Protein AF-A0A174K3T4-F1 (afdb_monomer_lite)

pLDDT: mean 78.4, std 18.42, range [33.0, 97.69]

Foldseek 3Di:
DPPPPVPQDWDWAQALVRDIDIDGPVQAAAADPADDDDDPAQRWGWHAQPQADFWIAILFLQIAGNPPDPVPRDADQDPVRARKGKGKGWDWDFDDDPNDGPRDTDIDIDIDIGHSLLRSCRAWWDDDPQFRDKDQLVNDPNGSNSSRIDTHHPVVVVCVVVVVDHPVVVPDDIDTHHHDTPNPCPVVVVVVVLVVVVVPDPPVDDPVVSPPPDDDD

Sequence (217 aa):
MESNNTEMKMQYILDENKNLAEIPLTDMLPVEHPIKCKLISAFEVFVRVPQTENYWISNYGRGVNNHRNPNMNKFYEHKQGKCHYTIYEVWRTPEKIRGKLTGKIIVETTKRETSPEELVAKCFLKQYRGRGKVWHKNGDFDDNWYKNLIYVTGKDFINLKADKITWQELSYEQEYIEYVNNAKNQAMIAYGSISSRCKGENNSESAHKCYDDVEMC

Radius of gyration: 22.05 Å; chains: 1; bounding box: 74×48×64 Å

Secondary structure (DSSP, 8-state):
------PPPEEEEE-TTS-EEEEEGGGSB--SS------SSTT--EEEPTT-SSEEEETTS-EEE--S-TT-----B-TTS-B-EEEEEEEEEEEEETTEEEEEEEEEEEEEEE-HHHHHHHHHBPPPTT--EEEETTS-TT---GGGEEEE-HHHHHHHHTTSS-GGGG--PPPB--B-----HHHHHHHHHHHHHHTSS---S-GGGGTTT----

Organism: NCBI:txid418240

Structure (mmCIF, N/CA/C/O backbone):
data_AF-A0A174K3T4-F1
#
_entry.id   AF-A0A174K3T4-F1
#
loop_
_atom_site.group_PDB
_atom_site.id
_atom_site.type_symbol
_atom_site.label_atom_id
_atom_site.label_alt_id
_atom_site.label_comp_id
_atom_site.label_asym_id
_atom_site.label_entity_id
_atom_site.label_seq_id
_atom_site.pdbx_PDB_ins_code
_atom_site.Cartn_x
_atom_site.Cartn_y
_atom_site.Cartn_z
_atom_site.occupancy
_atom_site.B_iso_or_equiv
_atom_site.auth_seq_id
_atom_site.auth_comp_id
_atom_site.auth_asym_id
_atom_site.auth_atom_id
_atom_site.pdbx_PDB_model_num
ATOM 1 N N . MET A 1 1 ? -16.501 8.078 -43.753 1.00 34.47 1 MET A N 1
ATOM 2 C CA . MET A 1 1 ? -16.082 8.449 -42.388 1.00 34.47 1 MET A CA 1
ATOM 3 C C . MET A 1 1 ? -16.110 7.171 -41.583 1.00 34.47 1 MET A C 1
ATOM 5 O O . MET A 1 1 ? -17.189 6.708 -41.242 1.00 34.47 1 MET A O 1
ATOM 9 N N . GLU A 1 2 ? -14.955 6.533 -41.424 1.00 35.56 2 GLU A N 1
ATOM 10 C CA . GLU A 1 2 ? -14.825 5.353 -40.570 1.00 35.56 2 GLU A CA 1
ATOM 11 C C . GLU A 1 2 ? -15.010 5.810 -39.125 1.00 35.56 2 GLU A C 1
ATOM 13 O O . GLU A 1 2 ? -14.230 6.602 -38.596 1.00 35.56 2 GLU A O 1
ATOM 18 N N . SER A 1 3 ? -16.109 5.383 -38.510 1.00 37.19 3 SER A N 1
ATOM 19 C CA . SER A 1 3 ? -16.326 5.535 -37.082 1.00 37.19 3 SER A CA 1
ATOM 20 C C . SER A 1 3 ? -15.311 4.650 -36.365 1.00 37.19 3 SER A C 1
ATOM 22 O O . SER A 1 3 ? -15.542 3.454 -36.189 1.00 37.19 3 SER A O 1
ATOM 24 N N . ASN A 1 4 ? -14.180 5.230 -35.964 1.00 36.69 4 ASN A N 1
ATOM 25 C CA . ASN A 1 4 ? -13.267 4.623 -35.001 1.00 36.69 4 ASN A CA 1
ATOM 26 C C . ASN A 1 4 ? -13.965 4.564 -33.635 1.00 36.69 4 ASN A C 1
ATOM 28 O O . ASN A 1 4 ? -13.649 5.335 -32.728 1.00 36.69 4 ASN A O 1
ATOM 32 N N . ASN A 1 5 ? -14.928 3.652 -33.484 1.00 42.59 5 ASN A N 1
ATOM 33 C CA . ASN A 1 5 ? -15.370 3.186 -32.178 1.00 42.59 5 ASN A CA 1
ATOM 34 C C . ASN A 1 5 ? -14.210 2.374 -31.605 1.00 42.59 5 ASN A C 1
ATOM 36 O O . ASN A 1 5 ? -14.134 1.155 -31.727 1.00 42.59 5 ASN A O 1
ATOM 40 N N . THR A 1 6 ? -13.241 3.094 -31.050 1.00 51.38 6 THR A N 1
ATOM 41 C CA . THR A 1 6 ? -12.182 2.493 -30.256 1.00 51.38 6 THR A CA 1
ATOM 42 C C . THR A 1 6 ? -12.867 2.101 -28.957 1.00 51.38 6 THR A C 1
ATOM 44 O O . THR A 1 6 ? -12.977 2.928 -28.056 1.00 51.38 6 THR A O 1
ATOM 47 N N . GLU A 1 7 ? -13.442 0.896 -28.897 1.00 59.97 7 GLU A N 1
ATOM 48 C CA . GLU A 1 7 ? -13.973 0.352 -27.648 1.00 59.97 7 GLU A CA 1
ATOM 49 C C . GLU A 1 7 ? -12.894 0.525 -26.580 1.00 59.97 7 GLU A C 1
ATOM 51 O O . GLU A 1 7 ? -11.775 0.011 -26.710 1.00 59.97 7 GLU A O 1
ATOM 56 N N . MET A 1 8 ? -13.200 1.330 -25.561 1.00 65.38 8 MET A N 1
ATOM 57 C CA . MET A 1 8 ? -12.303 1.508 -24.432 1.00 65.38 8 MET A CA 1
ATOM 58 C C . MET A 1 8 ? -12.074 0.131 -23.826 1.00 65.38 8 MET A C 1
ATOM 60 O O . MET A 1 8 ? -13.007 -0.520 -23.361 1.00 65.38 8 MET A O 1
ATOM 64 N N . LYS A 1 9 ? -10.824 -0.334 -23.859 1.00 75.38 9 LYS A N 1
ATOM 65 C CA . LYS A 1 9 ? -10.472 -1.590 -23.208 1.00 75.38 9 LYS A CA 1
ATOM 66 C C . LYS A 1 9 ? -10.676 -1.395 -21.708 1.00 75.38 9 LYS A C 1
ATOM 68 O O . LYS A 1 9 ? -10.059 -0.514 -21.110 1.00 75.38 9 LYS A O 1
ATOM 73 N N . MET A 1 10 ? -11.540 -2.218 -21.128 1.00 79.94 10 MET A N 1
ATOM 74 C CA . MET A 1 10 ? -11.829 -2.244 -19.697 1.00 79.94 10 MET A CA 1
ATOM 75 C C . MET A 1 10 ? -11.081 -3.406 -19.046 1.00 79.94 10 MET A C 1
ATOM 77 O O . MET A 1 10 ? -10.859 -4.444 -19.673 1.00 79.94 10 MET A O 1
ATOM 81 N N . GLN A 1 11 ? -10.715 -3.248 -17.780 1.00 79.00 11 GLN A N 1
ATOM 82 C CA . GLN A 1 11 ? -10.293 -4.348 -16.921 1.00 79.00 11 GLN A CA 1
ATOM 83 C C . GLN A 1 11 ? -11.109 -4.299 -15.632 1.00 79.00 11 GLN A C 1
ATOM 85 O O . GLN A 1 11 ? -11.675 -3.277 -15.252 1.00 79.00 11 GLN A O 1
ATOM 90 N N . TYR A 1 12 ? -11.188 -5.444 -14.972 1.00 81.12 12 TYR A N 1
ATOM 91 C CA . TYR A 1 12 ? -11.936 -5.596 -13.743 1.00 81.12 12 TYR A CA 1
ATOM 92 C C . TYR A 1 12 ? -11.012 -5.576 -12.524 1.00 81.12 12 TYR A C 1
ATOM 94 O O . TYR A 1 12 ? -9.910 -6.140 -12.535 1.00 81.12 12 TYR A O 1
ATOM 102 N N . ILE A 1 13 ? -11.506 -4.973 -11.452 1.00 84.25 13 ILE A N 1
ATOM 103 C CA . ILE A 1 13 ? -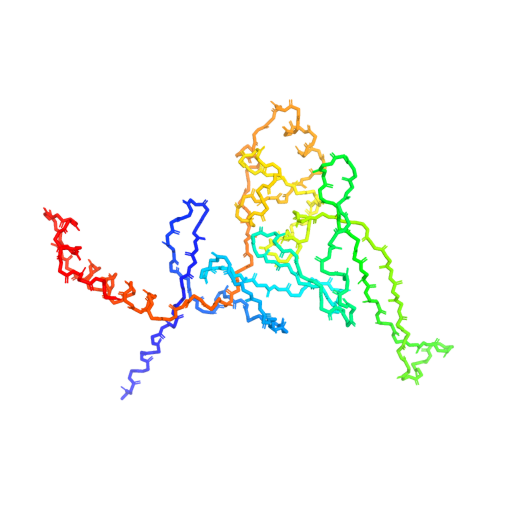10.879 -4.924 -10.132 1.00 84.25 13 ILE A CA 1
ATOM 104 C C . ILE A 1 13 ? -11.916 -5.272 -9.060 1.00 84.25 13 ILE A C 1
ATOM 106 O O . ILE A 1 13 ? -13.108 -5.368 -9.346 1.00 84.25 13 ILE A O 1
ATOM 110 N N . LEU A 1 14 ? -11.462 -5.452 -7.822 1.00 85.38 14 LEU A N 1
ATOM 111 C CA . LEU A 1 14 ? -12.352 -5.508 -6.664 1.00 85.38 14 LEU A CA 1
ATOM 112 C C . LEU A 1 14 ? -12.474 -4.108 -6.064 1.00 85.38 14 LEU A C 1
ATOM 114 O O . LEU A 1 14 ? -11.447 -3.472 -5.840 1.00 85.38 14 LEU A O 1
ATOM 118 N N . ASP A 1 15 ? -13.687 -3.617 -5.819 1.00 84.69 15 ASP A N 1
ATOM 119 C CA . ASP A 1 15 ? -13.943 -2.391 -5.049 1.00 84.69 15 ASP A CA 1
ATOM 120 C C . ASP A 1 15 ? -13.674 -2.604 -3.547 1.00 84.69 15 ASP A C 1
ATOM 122 O O . ASP A 1 15 ? -13.284 -3.697 -3.148 1.00 84.69 15 ASP A O 1
ATOM 126 N N . GLU A 1 16 ? -13.850 -1.582 -2.701 1.00 84.44 16 GLU A N 1
ATOM 127 C CA . GLU A 1 16 ? -13.597 -1.693 -1.249 1.00 84.44 16 GLU A CA 1
ATOM 128 C C . GLU A 1 16 ? -14.487 -2.731 -0.539 1.00 84.44 16 GLU A C 1
ATOM 130 O O . GLU A 1 16 ? -14.100 -3.286 0.487 1.00 84.44 16 GLU A O 1
ATOM 135 N N . ASN A 1 17 ? -15.651 -3.043 -1.109 1.00 85.12 17 ASN A N 1
ATOM 136 C CA . ASN A 1 17 ? -16.596 -4.030 -0.591 1.00 85.12 17 ASN A CA 1
ATOM 137 C C . ASN A 1 17 ? -16.330 -5.439 -1.145 1.00 85.12 17 ASN A C 1
ATOM 139 O O . ASN A 1 17 ? -17.110 -6.356 -0.893 1.00 85.12 17 ASN A O 1
ATOM 143 N N . LYS A 1 18 ? -15.231 -5.621 -1.893 1.00 82.25 18 LYS A N 1
ATOM 144 C CA . LYS A 1 18 ? -14.881 -6.854 -2.615 1.00 82.25 18 LYS A CA 1
ATOM 145 C C . LYS A 1 18 ? -15.897 -7.229 -3.700 1.00 82.25 18 LYS A C 1
ATOM 147 O O . LYS A 1 18 ? -15.925 -8.381 -4.134 1.00 82.25 18 LYS A O 1
ATOM 152 N N . ASN A 1 19 ? -16.685 -6.267 -4.172 1.00 82.25 19 ASN A N 1
ATOM 153 C CA . ASN A 1 19 ? -17.514 -6.438 -5.355 1.00 82.25 19 ASN A CA 1
ATOM 154 C C . ASN A 1 19 ? -16.686 -6.180 -6.608 1.00 82.25 19 ASN A C 1
ATOM 156 O O . ASN A 1 19 ? -15.677 -5.473 -6.588 1.00 82.25 19 ASN A O 1
ATOM 160 N N . LEU A 1 20 ? -17.125 -6.752 -7.721 1.00 79.06 20 LEU A N 1
ATOM 161 C CA . LEU A 1 20 ? -16.463 -6.535 -8.992 1.00 79.06 20 LEU A CA 1
ATOM 162 C C . LEU A 1 20 ? -16.773 -5.135 -9.535 1.00 79.06 20 LEU A C 1
ATOM 164 O O . LEU A 1 20 ? -17.935 -4.743 -9.617 1.00 79.06 20 LEU A O 1
ATOM 168 N N . ALA A 1 21 ? -15.737 -4.423 -9.968 1.00 80.81 21 ALA A N 1
ATOM 169 C CA . ALA A 1 21 ? -15.845 -3.124 -10.617 1.00 80.81 21 ALA A CA 1
ATOM 170 C C . ALA A 1 21 ? -15.100 -3.115 -11.959 1.00 80.81 21 ALA A C 1
ATOM 172 O O . ALA A 1 21 ? -14.036 -3.720 -12.097 1.00 80.81 21 ALA A O 1
ATOM 173 N N . GLU A 1 22 ? -15.669 -2.419 -12.942 1.00 82.06 22 GLU A N 1
ATOM 174 C CA . GLU A 1 22 ? -15.067 -2.160 -14.254 1.00 82.06 22 GLU A CA 1
ATOM 175 C C . GLU A 1 22 ? -14.293 -0.839 -14.201 1.00 82.06 22 GLU A C 1
ATOM 177 O O . GLU A 1 22 ? -14.830 0.176 -13.762 1.00 82.06 22 GLU A O 1
ATOM 182 N N . ILE A 1 23 ? -13.046 -0.838 -14.666 1.00 82.25 23 ILE A N 1
ATOM 183 C CA . ILE A 1 23 ? -12.200 0.355 -14.746 1.00 82.25 23 ILE A CA 1
ATOM 184 C C . ILE A 1 23 ? -11.503 0.415 -16.121 1.00 82.25 23 ILE A C 1
ATOM 186 O O . ILE A 1 23 ? -11.034 -0.615 -16.625 1.00 82.25 23 ILE A O 1
ATOM 190 N N . PRO A 1 24 ? -11.444 1.589 -16.773 1.00 84.94 24 PRO A N 1
ATOM 191 C CA . PRO A 1 24 ? -10.716 1.753 -18.026 1.00 84.94 24 PRO A CA 1
ATOM 192 C C . PRO A 1 24 ? -9.229 1.424 -17.893 1.00 84.94 24 PRO A C 1
ATOM 194 O O . PRO A 1 24 ? -8.580 1.827 -16.930 1.00 84.94 24 PRO A O 1
ATOM 197 N N . LEU A 1 25 ? -8.642 0.774 -18.905 1.00 82.75 25 LEU A N 1
ATOM 198 C CA . LEU A 1 25 ? -7.190 0.534 -18.938 1.00 82.75 25 LEU A CA 1
ATOM 199 C C . LEU A 1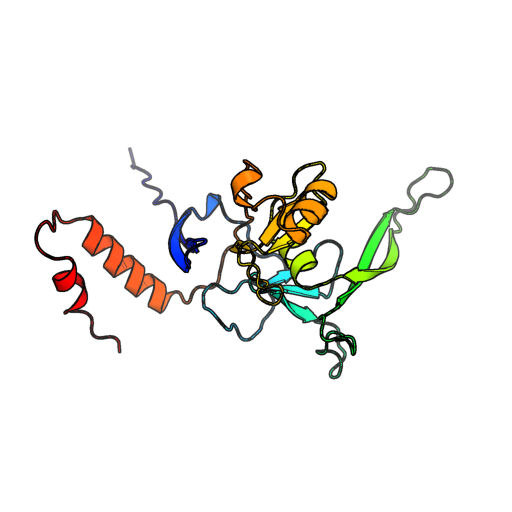 25 ? -6.365 1.830 -18.883 1.00 82.75 25 LEU A C 1
ATOM 201 O O . LEU A 1 25 ? -5.217 1.790 -18.453 1.00 82.75 25 LEU A O 1
ATOM 205 N N . THR A 1 26 ? -6.928 2.962 -19.310 1.00 86.44 26 THR A N 1
ATOM 206 C CA . THR A 1 26 ? -6.276 4.281 -19.256 1.00 86.44 26 THR A CA 1
ATOM 207 C C . THR A 1 26 ? -6.048 4.788 -17.837 1.00 86.44 26 THR A C 1
ATOM 209 O O . THR A 1 26 ? -5.150 5.599 -17.629 1.00 86.44 26 THR A O 1
ATOM 212 N N . ASP A 1 27 ? -6.828 4.295 -16.874 1.00 86.88 27 ASP A N 1
ATOM 213 C CA . ASP A 1 27 ? -6.790 4.742 -15.480 1.00 86.88 27 ASP A CA 1
ATOM 214 C C . ASP A 1 27 ? -5.877 3.851 -14.620 1.00 86.88 27 ASP A C 1
ATOM 216 O O . ASP A 1 27 ? -5.777 4.029 -13.406 1.00 86.88 27 ASP A O 1
ATOM 220 N N . MET A 1 28 ? -5.193 2.888 -15.249 1.00 87.75 28 MET A N 1
ATOM 221 C CA . MET A 1 28 ? -4.317 1.920 -14.597 1.00 87.75 28 MET A CA 1
ATOM 222 C C . MET A 1 28 ? -2.864 2.079 -15.025 1.00 87.75 28 MET A C 1
ATOM 224 O O . MET A 1 28 ? -2.548 2.374 -16.178 1.00 87.75 28 MET A O 1
ATOM 228 N N . LEU A 1 29 ? -1.955 1.815 -14.087 1.00 92.25 29 LEU A N 1
ATOM 229 C CA . LEU A 1 29 ? -0.527 1.789 -14.368 1.00 92.25 29 LEU A CA 1
ATOM 230 C C . LEU A 1 29 ? -0.085 0.401 -14.859 1.00 92.25 29 LEU A C 1
ATOM 232 O O . LEU A 1 29 ? -0.511 -0.624 -14.315 1.00 92.25 29 LEU A O 1
ATOM 236 N N . PRO A 1 30 ? 0.807 0.323 -15.860 1.00 90.44 30 PRO A N 1
ATOM 237 C CA . PRO A 1 30 ? 1.451 -0.936 -16.197 1.00 90.44 30 PRO A CA 1
ATOM 238 C C . PRO A 1 30 ? 2.353 -1.392 -15.042 1.00 90.44 30 PRO A C 1
ATOM 240 O O . PRO A 1 30 ? 2.980 -0.586 -14.357 1.00 90.44 30 PRO A O 1
ATOM 243 N N . VAL A 1 31 ? 2.452 -2.705 -14.839 1.00 88.94 31 VAL A N 1
ATOM 244 C CA . VAL A 1 31 ? 3.357 -3.269 -13.830 1.00 88.94 31 VAL A CA 1
ATOM 245 C C . VAL A 1 31 ? 4.787 -3.257 -14.359 1.00 88.94 31 VAL A C 1
ATOM 247 O O . VAL A 1 31 ? 5.147 -4.028 -15.252 1.00 88.94 31 VAL A O 1
ATOM 250 N N . GLU A 1 32 ? 5.627 -2.408 -13.776 1.00 85.81 32 GLU A N 1
ATOM 251 C CA . GLU A 1 32 ? 7.059 -2.392 -14.060 1.00 85.81 32 GLU A CA 1
ATOM 252 C C . GLU A 1 32 ? 7.767 -3.561 -13.358 1.00 85.81 32 GLU A C 1
ATOM 254 O O . GLU A 1 32 ? 7.579 -3.806 -12.166 1.00 85.81 32 GLU A O 1
ATOM 259 N N . HIS A 1 33 ? 8.630 -4.271 -14.093 1.00 85.38 33 HIS A N 1
ATOM 260 C CA . HIS A 1 33 ? 9.393 -5.424 -13.594 1.00 85.38 33 HIS A CA 1
ATOM 261 C C . HIS A 1 33 ? 8.510 -6.552 -13.017 1.00 85.38 33 HIS A C 1
ATOM 263 O O . HIS A 1 33 ? 8.626 -6.876 -11.832 1.00 85.38 33 HIS A O 1
ATOM 269 N N . PRO A 1 34 ? 7.642 -7.182 -13.830 1.00 84.50 34 PRO A N 1
ATOM 270 C CA . PRO A 1 34 ? 6.762 -8.242 -13.354 1.00 84.50 34 PRO A CA 1
ATOM 271 C C . PRO A 1 34 ? 7.559 -9.438 -12.819 1.00 84.50 34 PRO A C 1
ATOM 273 O O . PRO A 1 34 ? 8.552 -9.868 -13.412 1.00 84.50 34 PRO A O 1
ATOM 276 N N . ILE A 1 35 ? 7.088 -10.007 -11.710 1.00 80.56 35 ILE A N 1
ATOM 277 C CA . ILE A 1 35 ? 7.680 -11.187 -11.076 1.00 80.56 35 ILE A CA 1
ATOM 278 C C . ILE A 1 35 ? 6.797 -12.418 -11.289 1.00 80.56 35 ILE A C 1
ATOM 280 O O . ILE A 1 35 ? 5.570 -12.352 -11.220 1.00 80.56 35 ILE A O 1
ATOM 284 N N . LYS A 1 36 ? 7.422 -13.573 -11.535 1.00 80.94 36 LYS A N 1
ATOM 285 C CA . LYS A 1 36 ? 6.715 -14.855 -11.621 1.00 80.94 36 LYS A CA 1
ATOM 286 C C . LYS A 1 36 ? 6.539 -15.424 -10.217 1.00 80.94 36 LYS A C 1
ATOM 288 O O . LYS A 1 36 ? 7.485 -15.945 -9.636 1.00 80.94 36 LYS A O 1
ATOM 293 N N . CYS A 1 37 ? 5.327 -15.339 -9.685 1.00 76.75 37 CYS A N 1
ATOM 294 C CA . CYS A 1 37 ? 4.965 -15.914 -8.395 1.00 76.75 37 CYS A CA 1
ATOM 295 C C . CYS A 1 37 ? 3.573 -16.553 -8.463 1.00 76.75 37 CYS A C 1
ATOM 297 O O . CYS A 1 37 ? 2.762 -16.225 -9.331 1.00 76.75 37 CYS A O 1
ATOM 299 N N . LYS A 1 38 ? 3.298 -17.499 -7.557 1.00 82.38 38 LYS A N 1
ATOM 300 C CA . LYS A 1 38 ? 1.958 -18.074 -7.429 1.00 82.38 38 LYS A CA 1
ATOM 301 C C . LYS A 1 38 ? 1.036 -17.041 -6.781 1.00 82.38 38 LYS A C 1
ATOM 303 O O . LYS A 1 38 ? 1.248 -16.662 -5.622 1.00 82.38 38 LYS A O 1
ATOM 308 N N . LEU A 1 39 ? 0.022 -16.635 -7.538 1.00 84.44 39 LEU A N 1
ATOM 309 C CA . LEU A 1 39 ? -1.010 -15.728 -7.063 1.00 84.44 39 LEU A CA 1
ATOM 310 C C . LEU A 1 39 ? -2.017 -16.472 -6.173 1.00 84.44 39 LEU A C 1
ATOM 312 O O . LEU A 1 39 ? -2.363 -17.622 -6.459 1.00 84.44 39 LEU A O 1
ATOM 316 N N . ILE A 1 40 ? -2.478 -15.824 -5.105 1.00 84.00 40 ILE A N 1
ATOM 317 C CA . ILE A 1 40 ? -3.594 -16.285 -4.261 1.00 84.00 40 ILE A CA 1
ATOM 318 C C . ILE A 1 40 ? -4.950 -15.863 -4.831 1.00 84.00 40 ILE A C 1
ATOM 320 O O . ILE A 1 40 ? -5.964 -16.476 -4.516 1.00 84.00 40 ILE A O 1
ATOM 324 N N . SER A 1 41 ? -4.967 -14.839 -5.685 1.00 84.25 41 SER A N 1
ATOM 325 C CA . SER A 1 41 ? -6.167 -14.281 -6.304 1.00 84.25 41 SER A CA 1
ATOM 326 C C . SER A 1 41 ? -5.864 -13.835 -7.732 1.00 84.25 41 SER A C 1
ATOM 328 O O . SER A 1 41 ? -4.747 -13.424 -8.036 1.00 84.25 41 SER A O 1
ATOM 330 N N . ALA A 1 42 ? -6.866 -13.876 -8.612 1.00 82.50 42 ALA A N 1
ATOM 331 C CA . ALA A 1 42 ? -6.760 -13.335 -9.969 1.00 82.50 42 ALA A CA 1
ATOM 332 C C . ALA A 1 42 ? -6.500 -11.813 -9.976 1.00 82.50 42 ALA A C 1
ATOM 334 O O . ALA A 1 42 ? -5.905 -11.294 -10.914 1.00 82.50 42 ALA A O 1
ATOM 335 N N . PHE A 1 43 ? -6.904 -11.121 -8.908 1.00 86.62 43 PHE A N 1
ATOM 336 C CA . PHE A 1 43 ? -6.729 -9.678 -8.718 1.00 86.62 43 PHE A CA 1
ATOM 337 C C . PHE A 1 43 ? -5.440 -9.318 -7.972 1.00 86.62 43 PHE A C 1
ATOM 339 O O . PHE A 1 43 ? -5.209 -8.148 -7.666 1.00 86.62 43 PHE A O 1
ATOM 346 N N . GLU A 1 44 ? -4.622 -10.311 -7.612 1.00 89.25 44 GLU A N 1
ATOM 347 C CA . GLU A 1 44 ? -3.355 -10.050 -6.943 1.00 89.25 44 GLU A CA 1
ATOM 348 C C . GLU A 1 44 ? -2.330 -9.523 -7.946 1.00 89.25 44 GLU A C 1
ATOM 350 O O . GLU A 1 44 ? -2.052 -10.148 -8.973 1.00 89.25 44 GLU A O 1
ATOM 355 N N . VAL A 1 45 ? -1.742 -8.377 -7.619 1.00 91.44 45 VAL A N 1
ATOM 356 C CA . VAL A 1 45 ? -0.713 -7.730 -8.431 1.00 91.44 45 VAL A CA 1
ATOM 357 C C . VAL A 1 45 ? 0.488 -7.437 -7.562 1.00 91.44 45 VAL A C 1
ATOM 359 O O . VAL A 1 45 ? 0.343 -6.830 -6.507 1.00 91.44 45 VAL A O 1
ATOM 362 N N . PHE A 1 46 ? 1.670 -7.843 -8.025 1.00 92.06 46 PHE A N 1
ATOM 363 C CA . PHE A 1 46 ? 2.946 -7.534 -7.389 1.00 92.06 46 PHE A CA 1
ATOM 364 C C . PHE A 1 46 ? 3.615 -6.360 -8.086 1.00 92.06 46 PHE A C 1
ATOM 366 O O . PHE A 1 46 ? 3.845 -6.405 -9.293 1.00 92.06 46 PHE A O 1
ATOM 373 N N . VAL A 1 47 ? 3.995 -5.354 -7.305 1.00 93.62 47 VAL A N 1
ATOM 374 C CA . VAL A 1 47 ? 4.705 -4.165 -7.782 1.00 93.62 47 VAL A CA 1
ATOM 375 C C . VAL A 1 47 ? 6.042 -4.067 -7.063 1.00 93.62 47 VAL A C 1
ATOM 377 O O . VAL A 1 47 ? 6.151 -4.423 -5.885 1.00 93.62 47 VAL A O 1
ATOM 380 N N . ARG A 1 48 ? 7.083 -3.623 -7.776 1.00 92.44 48 ARG A N 1
ATOM 381 C CA . ARG A 1 48 ? 8.398 -3.403 -7.168 1.00 92.44 48 ARG A CA 1
ATOM 382 C C . ARG A 1 48 ? 8.309 -2.247 -6.176 1.00 92.44 48 ARG A C 1
ATOM 384 O O . ARG A 1 48 ? 7.837 -1.168 -6.520 1.00 92.44 48 ARG A O 1
ATOM 391 N N . VAL A 1 49 ? 8.810 -2.453 -4.962 1.00 91.75 49 VAL A N 1
ATOM 392 C CA . VAL A 1 49 ? 8.816 -1.418 -3.925 1.00 91.75 49 VAL A CA 1
ATOM 393 C C . VAL A 1 49 ? 9.672 -0.235 -4.404 1.00 91.75 49 VAL A C 1
ATOM 395 O O . VAL A 1 49 ? 10.835 -0.447 -4.785 1.00 91.75 49 VAL A O 1
ATOM 398 N N . PRO A 1 50 ? 9.146 1.007 -4.384 1.00 90.81 50 PRO A N 1
ATOM 399 C CA . PRO A 1 50 ? 9.877 2.190 -4.819 1.00 90.81 50 PRO A CA 1
ATOM 400 C C . PRO A 1 50 ? 11.224 2.330 -4.115 1.00 90.81 50 PRO A C 1
ATOM 402 O O . PRO A 1 50 ? 11.333 2.059 -2.921 1.00 90.81 50 PRO A O 1
ATOM 405 N N . GLN A 1 51 ? 12.234 2.797 -4.855 1.00 88.81 51 GLN A N 1
ATOM 406 C CA . GLN A 1 51 ? 13.612 2.972 -4.368 1.00 88.81 51 GLN A CA 1
ATOM 407 C C . GLN A 1 51 ? 14.300 1.667 -3.936 1.00 88.81 51 GLN A C 1
ATOM 409 O O . GLN A 1 51 ? 15.338 1.712 -3.290 1.00 88.81 51 GLN A O 1
ATOM 414 N N . THR A 1 52 ? 13.775 0.505 -4.324 1.00 87.56 52 THR A N 1
ATOM 415 C CA . THR A 1 52 ? 14.440 -0.789 -4.128 1.00 87.56 52 THR A CA 1
ATOM 416 C C . THR A 1 52 ? 14.637 -1.503 -5.462 1.00 87.56 52 THR A C 1
ATOM 418 O O . THR A 1 52 ? 13.975 -1.178 -6.451 1.00 87.56 52 THR A O 1
ATOM 421 N N . GLU A 1 53 ? 15.540 -2.484 -5.500 1.00 84.62 53 GLU A N 1
ATOM 422 C CA . GLU A 1 53 ? 15.809 -3.276 -6.711 1.00 84.62 53 GLU A CA 1
ATOM 423 C C . GLU A 1 53 ? 15.267 -4.707 -6.635 1.00 84.62 53 GLU A C 1
ATOM 425 O O . GLU A 1 53 ? 14.914 -5.282 -7.662 1.00 84.62 53 GLU A O 1
ATOM 430 N N . ASN A 1 54 ? 15.178 -5.275 -5.429 1.00 83.25 54 ASN A N 1
ATOM 431 C CA . ASN A 1 54 ? 14.935 -6.707 -5.232 1.00 83.25 54 ASN A CA 1
ATOM 432 C C . ASN A 1 54 ? 13.651 -7.025 -4.454 1.00 83.25 54 ASN A C 1
ATOM 434 O O . ASN A 1 54 ? 13.424 -8.192 -4.140 1.00 83.25 54 ASN A O 1
ATOM 438 N N . TYR A 1 55 ? 12.820 -6.030 -4.142 1.00 87.12 55 TYR A N 1
ATOM 439 C CA . TYR A 1 55 ? 11.631 -6.216 -3.315 1.00 87.12 55 TYR A CA 1
ATOM 440 C C . TYR A 1 55 ? 10.361 -5.926 -4.102 1.00 87.12 55 TYR A C 1
ATOM 442 O O . TYR A 1 55 ? 10.237 -4.881 -4.737 1.00 87.12 55 TYR A O 1
ATOM 450 N N . TRP A 1 56 ? 9.405 -6.843 -4.014 1.00 91.25 56 TRP A N 1
ATOM 451 C CA . TRP A 1 56 ? 8.053 -6.700 -4.536 1.00 91.25 56 TRP A CA 1
ATOM 452 C C . TRP A 1 56 ? 7.056 -6.848 -3.396 1.00 91.25 56 TRP A C 1
ATOM 454 O O . TRP A 1 56 ? 7.282 -7.622 -2.466 1.00 91.25 56 TRP A O 1
ATOM 464 N N . ILE A 1 57 ? 5.947 -6.127 -3.484 1.00 92.88 57 ILE A N 1
ATOM 465 C CA . ILE A 1 57 ? 4.825 -6.221 -2.554 1.00 92.88 57 ILE A CA 1
ATOM 466 C C . ILE A 1 57 ? 3.544 -6.359 -3.371 1.00 92.88 57 ILE A C 1
ATOM 468 O O . ILE A 1 57 ? 3.381 -5.696 -4.399 1.00 92.88 57 ILE A O 1
ATOM 472 N N . SER A 1 58 ? 2.664 -7.266 -2.960 1.00 93.50 58 SER A N 1
ATOM 473 C CA . SER A 1 58 ? 1.338 -7.373 -3.563 1.00 93.50 58 SER A CA 1
ATOM 474 C C . SER A 1 58 ? 0.361 -6.366 -2.971 1.00 93.50 58 SER A C 1
ATOM 476 O O . SER A 1 58 ? 0.528 -5.923 -1.836 1.00 93.50 58 SER A O 1
ATOM 478 N N . ASN A 1 59 ? -0.720 -6.080 -3.691 1.00 94.31 59 ASN A N 1
ATOM 479 C CA . ASN A 1 59 ? -1.867 -5.323 -3.180 1.00 94.31 59 ASN A CA 1
ATOM 480 C C . ASN A 1 59 ? -2.577 -5.983 -1.975 1.00 94.31 59 ASN A C 1
ATOM 482 O O . ASN A 1 59 ? -3.433 -5.349 -1.363 1.00 94.31 59 ASN A O 1
ATOM 486 N N . TYR A 1 60 ? -2.224 -7.225 -1.624 1.00 92.38 60 TYR A N 1
ATOM 487 C CA . TYR A 1 60 ? -2.672 -7.943 -0.423 1.00 92.38 60 TYR A CA 1
ATOM 488 C C . TYR A 1 60 ? -1.611 -7.986 0.697 1.00 92.38 60 TYR A C 1
ATOM 490 O O . TYR A 1 60 ? -1.785 -8.694 1.684 1.00 92.38 60 TYR A O 1
ATOM 498 N N . GLY A 1 61 ? -0.476 -7.297 0.543 1.00 90.56 61 GLY A N 1
ATOM 499 C CA . GLY A 1 61 ? 0.576 -7.243 1.565 1.00 90.56 61 GLY A CA 1
ATOM 500 C C . GLY A 1 61 ? 1.539 -8.429 1.593 1.00 90.56 61 GLY A C 1
ATOM 501 O O . GLY A 1 61 ? 2.424 -8.479 2.443 1.00 90.56 61 GLY A O 1
ATOM 502 N N . ARG A 1 62 ? 1.451 -9.367 0.643 1.00 88.00 62 ARG A N 1
ATOM 503 C CA . ARG A 1 62 ? 2.476 -10.412 0.481 1.00 88.00 62 ARG A CA 1
ATOM 504 C C . ARG A 1 62 ? 3.731 -9.822 -0.144 1.00 88.00 62 ARG A C 1
ATOM 506 O O . ARG A 1 62 ? 3.685 -9.379 -1.292 1.00 88.00 62 ARG A O 1
ATOM 513 N N . GLY A 1 63 ? 4.839 -9.832 0.587 1.00 86.56 63 GLY A N 1
ATOM 514 C CA . GLY A 1 63 ? 6.146 -9.463 0.054 1.00 86.56 63 GLY A CA 1
ATOM 515 C C . GLY A 1 63 ? 6.817 -10.618 -0.697 1.00 86.56 63 GLY A C 1
ATOM 516 O O . GLY A 1 63 ? 6.610 -11.789 -0.379 1.00 86.56 63 GLY A O 1
ATOM 517 N N . VAL A 1 64 ? 7.668 -10.297 -1.672 1.00 81.75 64 VAL A N 1
ATOM 518 C CA . VAL A 1 64 ? 8.627 -11.227 -2.292 1.00 81.75 64 VAL A CA 1
ATOM 519 C C . VAL A 1 64 ? 9.978 -10.530 -2.432 1.00 81.75 64 VAL A C 1
ATOM 521 O O . VAL A 1 64 ? 10.048 -9.368 -2.829 1.00 81.75 64 VAL A O 1
ATOM 524 N N . ASN A 1 65 ? 11.060 -11.244 -2.125 1.00 76.25 65 ASN A N 1
ATOM 525 C CA . ASN A 1 65 ? 12.426 -10.786 -2.355 1.00 76.25 65 ASN A CA 1
ATOM 526 C C . ASN A 1 65 ? 13.083 -11.666 -3.432 1.00 76.25 65 ASN A C 1
ATOM 528 O O . ASN A 1 65 ? 13.147 -12.879 -3.267 1.00 76.25 65 ASN A O 1
ATOM 532 N N . ASN A 1 66 ? 13.569 -11.068 -4.523 1.00 65.62 66 ASN A N 1
ATOM 533 C CA . ASN A 1 66 ? 14.219 -11.785 -5.634 1.00 65.62 66 ASN A CA 1
ATOM 534 C C . ASN A 1 66 ? 15.757 -11.792 -5.533 1.00 65.62 66 ASN A C 1
ATOM 536 O O . ASN A 1 66 ? 16.466 -11.919 -6.534 1.00 65.62 66 ASN A O 1
ATOM 540 N N . HIS A 1 67 ? 16.314 -11.609 -4.335 1.00 62.53 67 HIS A N 1
ATOM 541 C CA . HIS A 1 67 ? 17.752 -11.751 -4.142 1.00 62.53 67 HIS A CA 1
ATOM 542 C C . HIS A 1 67 ? 18.176 -13.217 -4.362 1.00 62.53 67 HIS A C 1
ATOM 544 O O . HIS A 1 67 ? 17.490 -14.133 -3.917 1.00 62.53 67 HIS A O 1
ATOM 550 N N . ARG A 1 68 ? 19.319 -13.448 -5.032 1.00 50.78 68 ARG A N 1
ATOM 551 C CA . ARG A 1 68 ? 19.884 -14.765 -5.432 1.00 50.78 68 ARG A CA 1
ATOM 552 C C . ARG A 1 68 ? 20.267 -15.705 -4.263 1.00 50.78 68 ARG A C 1
ATOM 554 O O . ARG A 1 68 ? 21.184 -16.510 -4.399 1.00 50.78 68 ARG A O 1
ATOM 561 N N . ASN A 1 69 ? 19.621 -15.614 -3.105 1.00 45.88 69 ASN A N 1
ATOM 562 C CA . ASN A 1 69 ? 19.926 -16.431 -1.939 1.00 45.88 69 ASN A CA 1
ATOM 563 C C . ASN A 1 69 ? 18.764 -17.404 -1.643 1.00 45.88 69 ASN A C 1
ATOM 565 O O . ASN A 1 69 ? 17.690 -16.952 -1.244 1.00 45.88 69 ASN A O 1
ATOM 569 N N . PRO A 1 70 ? 18.954 -18.730 -1.797 1.00 45.59 70 PRO A N 1
ATOM 570 C CA . PRO A 1 70 ? 17.886 -19.729 -1.663 1.00 45.59 70 PRO A CA 1
ATOM 571 C C . PRO A 1 70 ? 17.244 -19.799 -0.264 1.00 45.59 70 PRO A C 1
ATOM 573 O O . PRO A 1 70 ? 16.159 -20.355 -0.121 1.00 45.59 70 PRO A O 1
ATOM 576 N N . ASN A 1 71 ? 17.867 -19.203 0.759 1.00 45.97 71 ASN A N 1
ATOM 577 C CA . ASN A 1 71 ? 17.401 -19.250 2.149 1.00 45.97 71 ASN A CA 1
ATOM 578 C C . ASN A 1 71 ? 16.668 -17.979 2.635 1.00 45.97 71 ASN A C 1
ATOM 580 O O . ASN A 1 71 ? 16.309 -17.912 3.809 1.00 45.97 71 ASN A O 1
ATOM 584 N N . MET A 1 72 ? 16.431 -16.972 1.778 1.00 49.41 72 MET A N 1
ATOM 585 C CA . MET A 1 72 ? 15.943 -15.640 2.199 1.00 49.41 72 MET A CA 1
ATOM 586 C C . MET A 1 72 ? 14.568 -15.222 1.651 1.00 49.41 72 MET A C 1
ATOM 588 O O . MET A 1 72 ? 14.225 -14.043 1.667 1.00 49.41 72 MET A O 1
ATOM 592 N N . ASN A 1 73 ? 13.710 -16.188 1.308 1.00 44.66 73 ASN A N 1
ATOM 593 C CA . ASN A 1 73 ? 12.256 -15.969 1.171 1.00 44.66 73 ASN A CA 1
ATOM 594 C C . ASN A 1 73 ? 11.557 -15.627 2.506 1.00 44.66 73 ASN A C 1
ATOM 596 O O . ASN A 1 73 ? 10.331 -15.595 2.577 1.00 44.66 73 ASN A O 1
ATOM 600 N N . LYS A 1 74 ? 12.319 -15.420 3.583 1.00 48.44 74 LYS A N 1
ATOM 601 C CA . LYS A 1 74 ? 11.807 -15.101 4.908 1.00 48.44 74 LYS A CA 1
ATOM 602 C C . LYS A 1 74 ? 12.060 -13.630 5.180 1.00 48.44 74 LYS A C 1
ATOM 604 O O . LYS A 1 74 ? 13.189 -13.220 5.444 1.00 48.44 74 LYS A O 1
ATOM 609 N N . PHE A 1 75 ? 10.994 -12.847 5.115 1.00 54.25 75 PHE A N 1
ATOM 610 C CA . PHE A 1 75 ? 10.950 -11.586 5.832 1.00 54.25 75 PHE A CA 1
ATOM 611 C C . PHE A 1 75 ? 11.207 -11.863 7.319 1.00 54.25 75 PHE A C 1
ATOM 613 O O . PHE A 1 75 ? 10.794 -12.900 7.841 1.00 54.25 75 PHE A O 1
ATOM 620 N N . TYR A 1 76 ? 11.958 -10.989 7.987 1.00 49.62 76 TYR A N 1
ATOM 621 C CA . TYR A 1 76 ? 12.302 -11.188 9.391 1.00 49.62 76 TYR A CA 1
ATOM 622 C C . TYR A 1 76 ? 11.109 -10.831 10.284 1.00 49.62 76 TYR A C 1
ATOM 624 O O . TYR A 1 76 ? 10.904 -9.679 10.639 1.00 49.62 76 TYR A O 1
ATOM 632 N N . GLU A 1 77 ? 10.316 -11.823 10.672 1.00 49.19 77 GLU A N 1
ATOM 633 C CA . GLU A 1 77 ? 9.255 -11.632 11.662 1.00 49.19 77 GLU A CA 1
ATOM 634 C C . GLU A 1 77 ? 9.862 -11.427 13.061 1.00 49.19 77 GLU A C 1
ATOM 636 O O . GLU A 1 77 ? 10.626 -12.256 13.565 1.00 49.19 77 GLU A O 1
ATOM 641 N N . HIS A 1 78 ? 9.539 -10.307 13.715 1.00 44.72 78 HIS A N 1
ATOM 642 C CA . HIS A 1 78 ? 9.959 -10.064 15.093 1.00 44.72 78 HIS A CA 1
ATOM 643 C C . HIS A 1 78 ? 9.218 -11.011 16.052 1.00 44.72 78 HIS A C 1
ATOM 645 O O . HIS A 1 78 ? 8.036 -11.297 15.877 1.00 44.72 78 HIS A O 1
ATOM 651 N N . LYS A 1 79 ? 9.872 -11.409 17.154 1.00 43.22 79 LYS A N 1
ATOM 652 C CA . LYS A 1 79 ? 9.297 -12.285 18.205 1.00 43.22 79 LYS A CA 1
ATOM 653 C C . LYS A 1 79 ? 7.983 -11.781 18.838 1.00 43.22 79 LYS A C 1
ATOM 655 O O . LYS A 1 79 ? 7.359 -12.522 19.584 1.00 43.22 79 LYS A O 1
ATOM 660 N N . GLN A 1 80 ? 7.596 -10.528 18.590 1.00 48.34 80 GLN A N 1
ATOM 661 C CA . GLN A 1 80 ? 6.408 -9.873 19.152 1.00 48.34 80 GLN A CA 1
ATOM 662 C C . GLN A 1 80 ? 5.157 -9.992 18.261 1.00 48.34 80 GLN A C 1
ATOM 664 O O . GLN A 1 80 ? 4.161 -9.330 18.532 1.00 48.34 80 GLN A O 1
ATOM 669 N N . GLY A 1 81 ? 5.197 -10.796 17.194 1.00 46.84 81 GLY A N 1
ATOM 670 C CA . GLY A 1 81 ? 4.024 -11.094 16.362 1.00 46.84 81 GLY A CA 1
ATOM 671 C C . GLY A 1 81 ? 3.661 -10.021 15.332 1.00 46.84 81 GLY A C 1
ATOM 672 O O . GLY A 1 81 ? 2.816 -10.271 14.487 1.00 46.84 81 GLY A O 1
ATOM 673 N N . LYS A 1 82 ? 4.328 -8.858 15.338 1.00 56.31 82 LYS A N 1
ATOM 674 C CA . LYS A 1 82 ? 4.225 -7.877 14.250 1.00 56.31 82 LYS A CA 1
ATOM 675 C C . LYS A 1 82 ? 5.255 -8.180 13.169 1.00 56.31 82 LYS A C 1
ATOM 677 O O . LYS A 1 82 ? 6.461 -8.206 13.439 1.00 56.31 82 LYS A O 1
ATOM 682 N N . CYS A 1 83 ? 4.773 -8.413 11.952 1.00 61.47 83 CYS A N 1
ATOM 683 C CA . CYS A 1 83 ? 5.611 -8.647 10.785 1.00 61.47 83 CYS A CA 1
ATOM 684 C C . CYS A 1 83 ? 6.334 -7.336 10.425 1.00 61.47 83 CYS A C 1
ATOM 686 O O . CYS A 1 83 ? 5.723 -6.398 9.925 1.00 61.47 83 CYS A O 1
ATOM 688 N N . HIS A 1 84 ? 7.628 -7.242 10.734 1.00 70.94 84 HIS A N 1
ATOM 689 C CA . HIS A 1 84 ? 8.468 -6.114 10.339 1.00 70.94 84 HIS A CA 1
ATOM 690 C C . HIS A 1 84 ? 9.341 -6.532 9.163 1.00 70.94 84 HIS A C 1
ATOM 692 O O . HIS A 1 84 ? 9.903 -7.621 9.132 1.00 70.94 84 HIS A O 1
ATOM 698 N N . TYR A 1 85 ? 9.454 -5.669 8.166 1.00 74.19 85 TYR A N 1
ATOM 699 C CA . TYR A 1 85 ? 10.272 -5.918 6.993 1.00 74.19 85 TYR A CA 1
ATOM 700 C C . TYR A 1 85 ? 11.540 -5.084 7.072 1.00 74.19 85 TYR A C 1
ATOM 702 O O . TYR A 1 85 ? 11.488 -3.870 7.243 1.00 74.19 85 TYR A O 1
ATOM 710 N N . THR A 1 86 ? 12.685 -5.733 6.883 1.00 79.38 86 THR A N 1
ATOM 711 C CA . THR A 1 86 ? 13.933 -5.037 6.588 1.00 79.38 86 THR A CA 1
ATOM 712 C C . THR A 1 86 ? 14.121 -5.004 5.075 1.00 79.38 86 THR A C 1
ATOM 714 O O . THR A 1 86 ? 14.290 -6.051 4.443 1.00 79.38 86 THR A O 1
ATOM 717 N N . ILE A 1 87 ? 14.131 -3.805 4.497 1.00 83.12 87 ILE A N 1
ATOM 718 C CA . ILE A 1 87 ? 14.422 -3.590 3.076 1.00 83.12 87 ILE A CA 1
ATOM 719 C C . ILE A 1 87 ? 15.678 -2.736 2.901 1.00 83.12 87 ILE A C 1
ATOM 721 O O . ILE A 1 87 ? 16.100 -2.015 3.808 1.00 83.12 87 ILE A O 1
ATOM 725 N N . TYR A 1 88 ? 16.269 -2.817 1.713 1.00 84.25 88 TYR A N 1
ATOM 726 C CA . TYR A 1 88 ? 17.412 -2.002 1.321 1.00 84.25 88 TYR A CA 1
ATOM 727 C C . TYR A 1 88 ? 16.989 -1.037 0.217 1.00 84.25 88 TYR A C 1
ATOM 729 O O . TYR A 1 88 ? 16.647 -1.460 -0.890 1.00 84.25 88 TYR A O 1
ATOM 737 N N . GLU A 1 89 ? 16.995 0.254 0.541 1.00 86.44 89 GLU A N 1
ATOM 738 C CA . GLU A 1 89 ? 16.754 1.330 -0.417 1.00 86.44 89 GLU A CA 1
ATOM 739 C C . GLU A 1 89 ? 18.070 1.675 -1.126 1.00 86.44 89 GLU A C 1
ATOM 741 O O . GLU A 1 89 ? 19.131 1.709 -0.500 1.00 86.44 89 GLU A O 1
ATOM 746 N N . VAL A 1 90 ? 18.004 1.909 -2.436 1.00 87.00 90 VAL A N 1
ATOM 747 C CA . VAL A 1 90 ? 19.155 2.184 -3.299 1.00 87.00 90 VAL A CA 1
ATOM 748 C C . VAL A 1 90 ? 19.069 3.616 -3.816 1.00 87.00 90 VAL A C 1
ATOM 750 O O . VAL A 1 90 ? 18.149 3.973 -4.553 1.00 87.00 90 VAL A O 1
ATOM 753 N N . TRP A 1 91 ? 20.064 4.426 -3.467 1.00 87.88 91 TRP A N 1
ATOM 754 C CA . TRP A 1 91 ? 20.226 5.800 -3.925 1.00 87.88 91 TRP A CA 1
ATOM 755 C C . TRP A 1 91 ? 21.317 5.864 -4.984 1.00 87.88 91 TRP A C 1
ATOM 757 O O . TRP A 1 91 ? 22.413 5.339 -4.801 1.00 87.88 91 TRP A O 1
ATOM 767 N N . ARG A 1 92 ? 21.011 6.507 -6.111 1.00 88.06 92 ARG A N 1
ATOM 768 C CA . ARG A 1 92 ? 21.944 6.686 -7.225 1.00 88.06 92 ARG A CA 1
ATOM 769 C C . ARG A 1 92 ? 22.168 8.171 -7.441 1.00 88.06 92 ARG A C 1
ATOM 771 O O . ARG A 1 92 ? 21.291 8.859 -7.961 1.00 88.06 92 ARG A O 1
ATOM 778 N N . THR A 1 93 ? 23.326 8.669 -7.032 1.00 89.50 93 THR A N 1
ATOM 779 C CA . THR A 1 93 ? 23.693 10.081 -7.164 1.00 89.50 93 THR A CA 1
ATOM 780 C C . THR A 1 93 ? 24.835 10.231 -8.166 1.00 89.50 93 THR A C 1
ATOM 782 O O . THR A 1 93 ? 25.800 9.466 -8.136 1.00 89.50 93 THR A O 1
ATOM 785 N N . PRO A 1 94 ? 24.749 11.186 -9.108 1.00 89.75 94 PRO A N 1
ATOM 786 C CA . PRO A 1 94 ? 25.854 11.429 -10.019 1.00 89.75 94 PRO A CA 1
ATOM 787 C C . PRO A 1 94 ? 27.026 12.045 -9.250 1.00 89.75 94 PRO A C 1
ATOM 789 O O . PRO A 1 94 ? 26.864 13.039 -8.536 1.00 89.75 94 PRO A O 1
ATOM 792 N N . GLU A 1 95 ? 28.215 11.475 -9.419 1.00 91.62 95 GLU A N 1
ATOM 793 C CA . GLU A 1 95 ? 29.426 11.966 -8.775 1.00 91.62 95 GLU A CA 1
ATOM 794 C C . GLU A 1 95 ? 29.813 13.342 -9.339 1.00 91.62 95 GLU A C 1
ATOM 796 O O . GLU A 1 95 ? 29.840 13.573 -10.556 1.00 91.62 95 GLU A O 1
ATOM 801 N N . LYS A 1 96 ? 30.130 14.269 -8.429 1.00 88.00 96 LYS A N 1
ATOM 802 C CA . LYS A 1 96 ? 30.615 15.610 -8.758 1.00 88.00 96 LYS A CA 1
ATOM 803 C C . LYS A 1 96 ? 31.966 15.850 -8.101 1.00 88.00 96 LYS A C 1
ATOM 805 O O . LYS A 1 96 ? 32.076 15.819 -6.880 1.00 88.00 96 LYS A O 1
ATOM 810 N N . ILE A 1 97 ? 32.972 16.190 -8.903 1.00 84.12 97 ILE A N 1
ATOM 811 C CA . ILE A 1 97 ? 34.283 16.639 -8.419 1.00 84.12 97 ILE A CA 1
ATOM 812 C C . ILE A 1 97 ? 34.433 18.114 -8.781 1.00 84.12 97 ILE A C 1
ATOM 814 O O . ILE A 1 97 ? 34.337 18.489 -9.950 1.00 84.12 97 ILE A O 1
ATOM 818 N N . ARG A 1 98 ? 34.638 18.970 -7.770 1.00 82.50 98 ARG A N 1
ATOM 819 C CA . ARG A 1 98 ? 34.743 20.437 -7.934 1.00 82.50 98 ARG A CA 1
ATOM 820 C C . ARG A 1 98 ? 33.586 21.031 -8.760 1.00 82.50 98 ARG A C 1
ATOM 822 O O . ARG A 1 98 ? 33.795 21.870 -9.630 1.00 82.50 98 ARG A O 1
ATOM 829 N N . GLY A 1 99 ? 32.366 20.543 -8.528 1.00 83.31 99 GLY A N 1
ATOM 830 C CA . GLY A 1 99 ? 31.154 21.001 -9.217 1.00 83.31 99 GLY A CA 1
ATOM 831 C C . GLY A 1 99 ? 30.936 20.448 -10.632 1.00 83.31 99 GLY A C 1
ATOM 832 O O . GLY A 1 99 ? 29.864 20.672 -11.189 1.00 83.31 99 GLY A O 1
ATOM 833 N N . LYS A 1 100 ? 31.883 19.691 -11.207 1.00 85.88 100 LYS A N 1
ATOM 834 C CA . LYS A 1 100 ? 31.733 19.056 -12.528 1.00 85.88 100 LYS A CA 1
ATOM 835 C C . LYS A 1 100 ? 31.303 17.595 -12.393 1.00 85.88 100 LYS A C 1
ATOM 837 O O . LYS A 1 100 ? 31.849 16.868 -11.566 1.00 85.88 100 LYS A O 1
ATOM 842 N N . LEU A 1 101 ? 30.335 17.180 -13.214 1.00 87.44 101 LEU A N 1
ATOM 843 C CA . LEU A 1 101 ? 29.899 15.785 -13.322 1.00 87.44 101 LEU A CA 1
ATOM 844 C C . LEU A 1 101 ? 31.037 14.933 -13.893 1.00 87.44 101 LEU A C 1
ATOM 846 O O . LEU A 1 101 ? 31.603 15.282 -14.927 1.00 87.44 101 LEU A O 1
ATOM 850 N N . THR A 1 102 ? 31.364 13.822 -13.238 1.00 86.75 102 THR A N 1
ATOM 851 C CA . THR A 1 102 ? 32.428 12.905 -13.694 1.00 86.75 102 THR A CA 1
ATOM 852 C C . THR A 1 102 ? 31.909 11.805 -14.623 1.00 86.75 102 THR A C 1
ATOM 854 O O . THR A 1 102 ? 32.700 11.066 -15.204 1.00 86.75 102 THR A O 1
ATOM 857 N N . GLY A 1 103 ? 30.584 11.671 -14.746 1.00 84.56 103 GLY A N 1
ATOM 858 C CA . GLY A 1 103 ? 29.925 10.572 -15.458 1.00 84.56 103 GLY A CA 1
ATOM 859 C C . GLY A 1 103 ? 29.806 9.278 -14.644 1.00 84.56 103 GLY A C 1
ATOM 860 O O . GLY A 1 103 ? 29.146 8.346 -15.093 1.00 84.56 103 GLY A O 1
ATOM 861 N N . LYS A 1 104 ? 30.392 9.211 -13.439 1.00 88.94 104 LYS A N 1
ATOM 862 C CA . LYS A 1 104 ? 30.219 8.078 -12.521 1.00 88.94 104 LYS A CA 1
ATOM 863 C C . LYS A 1 104 ? 28.962 8.249 -11.668 1.00 88.94 104 LYS A C 1
ATOM 865 O O . LYS A 1 104 ? 28.565 9.366 -11.340 1.00 88.94 104 LYS A O 1
ATOM 870 N N . ILE A 1 105 ? 28.354 7.127 -11.292 1.00 90.25 105 ILE A N 1
ATOM 871 C CA . ILE A 1 105 ? 27.209 7.074 -10.379 1.00 90.25 105 ILE A CA 1
ATOM 872 C C . ILE A 1 105 ? 27.693 6.485 -9.058 1.00 90.25 105 ILE A C 1
ATOM 874 O O . ILE A 1 105 ? 28.237 5.382 -9.037 1.00 90.25 105 ILE A O 1
ATOM 878 N N . ILE A 1 106 ? 27.478 7.216 -7.969 1.00 88.75 106 ILE A N 1
ATOM 879 C CA . ILE A 1 106 ? 27.633 6.710 -6.609 1.00 88.75 106 ILE A CA 1
ATOM 880 C C . ILE A 1 106 ? 26.343 5.969 -6.272 1.00 88.75 106 ILE A C 1
ATOM 882 O O . ILE A 1 106 ? 25.247 6.519 -6.402 1.00 88.75 106 ILE A O 1
ATOM 886 N N . VAL A 1 107 ? 26.482 4.701 -5.893 1.00 87.62 107 VAL A N 1
ATOM 887 C CA . VAL A 1 107 ? 25.369 3.862 -5.454 1.00 87.62 107 VAL A CA 1
ATOM 888 C C . VAL A 1 107 ? 25.494 3.676 -3.952 1.00 87.62 107 VAL A C 1
ATOM 890 O O . VAL A 1 107 ? 26.432 3.040 -3.479 1.00 87.62 107 VAL A O 1
ATOM 893 N N . GLU A 1 108 ? 24.546 4.229 -3.212 1.00 87.31 108 GLU A N 1
ATOM 894 C CA . GLU A 1 108 ? 24.440 4.063 -1.768 1.00 87.31 108 GLU A CA 1
ATOM 895 C C . GLU A 1 108 ? 23.261 3.154 -1.458 1.00 87.31 108 GLU A C 1
ATOM 897 O O . GLU A 1 108 ? 22.218 3.207 -2.108 1.00 87.31 108 GLU A O 1
ATOM 902 N N . THR A 1 109 ? 23.436 2.282 -0.474 1.00 84.38 109 THR A N 1
ATOM 903 C CA . THR A 1 109 ? 22.377 1.389 -0.015 1.00 84.38 109 THR A CA 1
ATOM 904 C C . THR A 1 109 ? 22.126 1.644 1.456 1.00 84.38 109 THR A C 1
ATOM 906 O O . THR A 1 109 ? 23.043 1.555 2.272 1.00 84.38 109 THR A O 1
ATOM 909 N N . THR A 1 110 ? 20.882 1.952 1.804 1.00 84.69 110 THR A N 1
ATOM 910 C CA . THR A 1 110 ? 20.482 2.231 3.183 1.00 84.69 110 THR A CA 1
ATOM 911 C C . THR A 1 110 ? 19.481 1.186 3.639 1.00 84.69 110 THR A C 1
ATOM 913 O O . THR A 1 110 ? 18.515 0.873 2.943 1.00 84.69 110 THR A O 1
ATOM 916 N N . LYS A 1 111 ? 19.721 0.627 4.825 1.00 84.50 111 LYS A N 1
ATOM 917 C CA . LYS A 1 111 ? 18.782 -0.285 5.471 1.00 84.50 111 LYS A CA 1
ATOM 918 C C . LYS A 1 111 ? 17.608 0.516 6.039 1.00 84.50 111 LYS A C 1
ATOM 920 O O . LYS A 1 111 ? 17.821 1.493 6.755 1.00 84.50 111 LYS A O 1
ATOM 925 N N . ARG A 1 112 ? 16.386 0.056 5.783 1.00 84.56 112 ARG A N 1
ATOM 926 C CA . ARG A 1 112 ? 15.153 0.614 6.338 1.00 84.56 112 ARG A CA 1
ATOM 927 C C . ARG A 1 112 ? 14.318 -0.493 6.971 1.00 84.56 112 ARG A C 1
ATOM 929 O O . ARG A 1 112 ? 14.060 -1.515 6.340 1.00 84.56 112 ARG A O 1
ATOM 936 N N . GLU A 1 113 ? 13.876 -0.249 8.200 1.00 85.44 113 GLU A N 1
ATOM 937 C CA . GLU A 1 113 ? 12.820 -1.040 8.832 1.00 85.44 113 GLU A CA 1
ATOM 938 C C . GLU A 1 113 ? 11.458 -0.481 8.412 1.00 85.44 113 GLU A C 1
ATOM 940 O O . GLU A 1 113 ? 11.266 0.735 8.337 1.00 85.44 113 GLU A O 1
ATOM 945 N N . THR A 1 114 ? 10.528 -1.367 8.090 1.00 88.12 114 THR A N 1
ATOM 946 C CA . THR A 1 114 ? 9.179 -1.034 7.627 1.00 88.12 114 THR A CA 1
ATOM 947 C C . THR A 1 114 ? 8.221 -2.175 7.979 1.00 88.12 114 THR A C 1
ATOM 949 O O . THR A 1 114 ? 8.563 -3.064 8.766 1.00 88.12 114 THR A O 1
ATOM 952 N N . SER A 1 115 ? 7.012 -2.148 7.442 1.00 89.50 115 SER A N 1
ATOM 953 C CA . SER A 1 115 ? 5.970 -3.148 7.660 1.00 89.50 115 SER A CA 1
ATOM 954 C C . SER A 1 115 ? 5.173 -3.375 6.368 1.00 89.50 115 SER A C 1
ATOM 956 O O . SER A 1 115 ? 5.272 -2.560 5.440 1.00 89.50 115 SER A O 1
ATOM 958 N N . PRO A 1 116 ? 4.428 -4.490 6.249 1.00 90.50 116 PRO A N 1
ATOM 959 C CA . PRO A 1 116 ? 3.625 -4.772 5.065 1.00 90.50 116 PRO A CA 1
ATOM 960 C C . PRO A 1 116 ? 2.677 -3.622 4.707 1.00 90.50 116 PRO A C 1
ATOM 962 O O . PRO A 1 116 ? 2.675 -3.192 3.555 1.00 90.50 116 PRO A O 1
ATOM 965 N N . GLU A 1 117 ? 1.943 -3.066 5.676 1.00 94.00 117 GLU A N 1
ATOM 966 C CA . GLU A 1 117 ? 0.997 -1.967 5.457 1.00 94.00 117 GLU A CA 1
ATOM 967 C C . GLU A 1 117 ? 1.683 -0.711 4.915 1.00 94.00 117 GLU A C 1
ATOM 969 O O . GLU A 1 117 ? 1.162 -0.054 4.014 1.00 94.00 117 GLU A O 1
ATOM 974 N N . GLU A 1 118 ? 2.882 -0.389 5.411 1.00 94.25 118 GLU A N 1
ATOM 975 C CA . GLU A 1 118 ? 3.643 0.763 4.933 1.00 94.25 118 GLU A CA 1
ATOM 976 C C . GLU A 1 118 ? 4.096 0.565 3.487 1.00 94.25 118 GLU A C 1
ATOM 978 O O . GLU A 1 118 ? 4.031 1.505 2.692 1.00 94.25 118 GLU A O 1
ATOM 983 N N . LEU A 1 119 ? 4.543 -0.644 3.129 1.00 94.38 119 LEU A N 1
ATOM 984 C CA . LEU A 1 119 ? 4.951 -0.957 1.761 1.00 94.38 119 LEU A CA 1
ATOM 985 C C . LEU A 1 119 ? 3.768 -0.964 0.798 1.00 94.38 119 LEU A C 1
ATOM 987 O O . LEU A 1 119 ? 3.884 -0.402 -0.291 1.00 94.38 119 LEU A O 1
ATOM 991 N N . VAL A 1 120 ? 2.638 -1.554 1.198 1.00 96.44 120 VAL A N 1
ATOM 992 C CA . VAL A 1 120 ? 1.405 -1.544 0.402 1.00 96.44 120 VAL A CA 1
ATOM 993 C C . VAL A 1 120 ? 0.947 -0.109 0.182 1.00 96.44 120 VAL A C 1
ATOM 995 O O . VAL A 1 120 ? 0.757 0.293 -0.965 1.00 96.44 120 VAL A O 1
ATOM 998 N N . ALA A 1 121 ? 0.859 0.698 1.242 1.00 96.94 121 ALA A N 1
ATOM 999 C CA . ALA A 1 121 ? 0.465 2.098 1.133 1.00 96.94 121 ALA A CA 1
ATOM 1000 C C . ALA A 1 121 ? 1.383 2.881 0.186 1.00 96.94 121 ALA A C 1
ATOM 1002 O O . ALA A 1 121 ? 0.907 3.592 -0.695 1.00 96.94 121 ALA A O 1
ATOM 1003 N N . LYS A 1 122 ? 2.701 2.677 0.284 1.00 95.69 122 LYS A N 1
ATOM 1004 C CA . LYS A 1 122 ? 3.681 3.368 -0.567 1.00 95.69 122 LYS A CA 1
ATOM 1005 C C . LYS A 1 122 ? 3.576 2.982 -2.053 1.00 95.69 122 LYS A C 1
ATOM 1007 O O . LYS A 1 122 ? 4.039 3.748 -2.893 1.00 95.69 122 LYS A O 1
ATOM 1012 N N . CYS A 1 123 ? 3.013 1.813 -2.378 1.00 96.31 123 CYS A N 1
ATOM 1013 C CA . CYS A 1 123 ? 2.899 1.312 -3.756 1.00 96.31 123 CYS A CA 1
ATOM 1014 C C . CYS A 1 123 ? 1.503 1.496 -4.374 1.00 96.31 123 CYS A C 1
ATOM 1016 O O . CYS A 1 123 ? 1.403 1.672 -5.590 1.00 96.31 123 CYS A O 1
ATOM 1018 N N . PHE A 1 124 ? 0.445 1.429 -3.561 1.00 97.50 124 PHE A N 1
ATOM 1019 C CA . PHE A 1 124 ? -0.946 1.322 -4.019 1.00 97.50 124 PHE A CA 1
ATOM 1020 C C . PHE A 1 124 ? -1.852 2.465 -3.550 1.00 97.50 124 PHE A C 1
ATOM 1022 O O . PHE A 1 124 ? -2.999 2.528 -3.981 1.00 97.50 124 PHE A O 1
ATOM 1029 N N . LEU A 1 125 ? -1.392 3.366 -2.677 1.00 97.50 125 LEU A N 1
ATOM 1030 C CA . LEU A 1 125 ? -2.174 4.519 -2.218 1.00 97.50 125 LEU A CA 1
ATOM 1031 C C . LEU A 1 125 ? -1.513 5.818 -2.680 1.00 97.50 125 LEU A C 1
ATOM 1033 O O . LEU A 1 125 ? -0.291 5.972 -2.620 1.00 97.50 125 LEU A O 1
ATOM 1037 N N . LYS A 1 126 ? -2.320 6.803 -3.083 1.00 95.94 126 LYS A N 1
ATOM 1038 C CA . LYS A 1 126 ? -1.813 8.164 -3.279 1.00 95.94 126 LYS A CA 1
ATOM 1039 C C . LYS A 1 126 ? -1.584 8.825 -1.923 1.00 95.94 126 LYS A C 1
ATOM 1041 O O . LYS A 1 126 ? -2.500 8.960 -1.112 1.00 95.94 126 LYS A O 1
ATOM 1046 N N . GLN A 1 127 ? -0.354 9.264 -1.680 1.00 94.62 127 GLN A N 1
ATOM 1047 C CA . GLN A 1 127 ? -0.008 9.971 -0.452 1.00 94.62 127 GLN A CA 1
ATOM 1048 C C . GLN A 1 127 ? -0.324 11.467 -0.571 1.00 94.62 127 GLN A C 1
ATOM 1050 O O . GLN A 1 127 ? 0.273 12.179 -1.380 1.00 94.62 127 GLN A O 1
ATOM 1055 N N . TYR A 1 128 ? -1.207 11.973 0.291 1.00 90.88 128 TYR A N 1
ATOM 1056 C CA . TYR A 1 128 ? -1.472 13.410 0.397 1.00 90.88 128 TYR A CA 1
ATOM 1057 C C . TYR A 1 128 ? -0.491 14.102 1.347 1.00 90.88 128 TYR A C 1
ATOM 1059 O O . TYR A 1 128 ? -0.085 13.558 2.378 1.00 90.88 128 TYR A O 1
ATOM 1067 N N . ARG A 1 129 ? -0.148 15.359 1.040 1.00 89.38 129 ARG A N 1
ATOM 1068 C CA . ARG A 1 129 ? 0.759 16.172 1.864 1.00 89.38 129 ARG A CA 1
ATOM 1069 C C . ARG A 1 129 ? 0.292 16.208 3.326 1.00 89.38 129 ARG A C 1
ATOM 1071 O O . ARG A 1 129 ? -0.873 16.470 3.611 1.00 89.38 129 ARG A O 1
ATOM 1078 N N . GLY A 1 130 ? 1.224 15.968 4.250 1.00 90.31 130 GLY A N 1
ATOM 1079 C CA . GLY A 1 130 ? 0.968 15.988 5.697 1.00 90.31 130 GLY A CA 1
ATOM 1080 C C . GLY A 1 130 ? 0.392 14.691 6.278 1.00 90.31 130 GLY A C 1
ATOM 1081 O O . GLY A 1 130 ? 0.250 14.594 7.497 1.00 90.31 130 GLY A O 1
ATOM 1082 N N . ARG A 1 131 ? 0.109 13.681 5.446 1.00 93.75 131 ARG A N 1
ATOM 1083 C CA . ARG A 1 131 ? -0.353 12.356 5.879 1.00 93.75 131 ARG A CA 1
ATOM 1084 C C . ARG A 1 131 ? 0.747 11.332 5.623 1.00 93.75 131 ARG A C 1
ATOM 1086 O O . ARG A 1 131 ? 1.194 11.149 4.496 1.00 93.75 131 ARG A O 1
ATOM 1093 N N . GLY A 1 132 ? 1.244 10.719 6.689 1.00 92.62 132 GLY A N 1
ATOM 1094 C CA . GLY A 1 132 ? 2.411 9.829 6.632 1.00 92.62 132 GLY A CA 1
ATOM 1095 C C . GLY A 1 132 ? 2.282 8.580 7.491 1.00 92.62 132 GLY A C 1
ATOM 1096 O O . GLY A 1 132 ? 3.235 7.814 7.584 1.00 92.62 132 GLY A O 1
ATOM 1097 N N . LYS A 1 133 ? 1.131 8.386 8.140 1.00 95.50 133 LYS A N 1
ATOM 1098 C CA . LYS A 1 133 ? 0.800 7.174 8.890 1.00 95.50 133 LYS A CA 1
ATOM 1099 C C . LYS A 1 133 ? -0.261 6.395 8.131 1.00 95.50 133 LYS A C 1
ATOM 1101 O O . LYS A 1 133 ? -1.058 7.006 7.432 1.00 95.50 133 LYS A O 1
ATOM 1106 N N . VAL A 1 134 ? -0.256 5.076 8.265 1.00 96.25 134 VAL A N 1
ATOM 1107 C CA . VAL A 1 134 ? -1.238 4.187 7.636 1.00 96.25 134 VAL A CA 1
ATOM 1108 C C . VAL A 1 134 ? -2.194 3.697 8.714 1.00 96.25 134 VAL A C 1
ATOM 1110 O O . VAL A 1 134 ? -1.747 3.357 9.808 1.00 96.25 134 VAL A O 1
ATOM 1113 N N . TRP A 1 135 ? -3.490 3.706 8.426 1.00 96.56 135 TRP A N 1
ATOM 1114 C CA . TRP A 1 135 ? -4.538 3.187 9.300 1.00 96.56 135 TRP A CA 1
ATOM 1115 C C . TRP A 1 135 ? -5.348 2.101 8.587 1.00 96.56 135 TRP A C 1
ATOM 1117 O O . TRP A 1 135 ? -5.576 2.205 7.382 1.00 96.56 135 TRP A O 1
ATOM 1127 N N . HIS A 1 136 ? -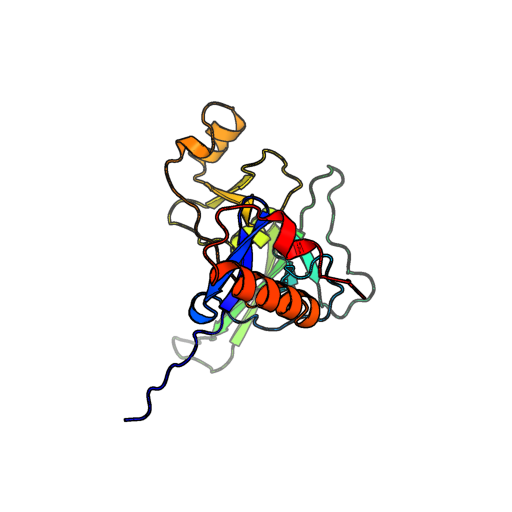5.807 1.099 9.339 1.00 95.88 136 HIS A N 1
ATOM 1128 C CA . HIS A 1 136 ? -6.642 -0.002 8.856 1.00 95.88 136 HIS A CA 1
ATOM 1129 C C . HIS A 1 136 ? -8.118 0.302 9.138 1.00 95.88 136 HIS A C 1
ATOM 1131 O O . HIS A 1 136 ? -8.559 0.310 10.288 1.00 95.88 136 HIS A O 1
ATOM 1137 N N . LYS A 1 137 ? -8.903 0.575 8.089 1.00 94.75 137 LYS A N 1
ATOM 1138 C CA . LYS A 1 137 ? -10.321 0.984 8.180 1.00 94.75 137 LYS A CA 1
ATOM 1139 C C . LYS A 1 137 ? -11.217 -0.068 8.837 1.00 94.75 137 LYS A C 1
ATOM 1141 O O . LYS A 1 137 ? -12.211 0.277 9.470 1.00 94.75 137 LYS A O 1
ATOM 1146 N N . ASN A 1 138 ? -10.870 -1.340 8.680 1.00 92.38 138 ASN A N 1
ATOM 1147 C CA . ASN A 1 138 ? -11.585 -2.484 9.246 1.00 92.38 138 ASN A CA 1
ATOM 1148 C C . ASN A 1 138 ? -11.157 -2.820 10.690 1.00 92.38 138 ASN A C 1
ATOM 1150 O O . ASN A 1 138 ? -11.738 -3.720 11.288 1.00 92.38 138 ASN A O 1
ATOM 1154 N N . GLY A 1 139 ? -10.151 -2.129 11.243 1.00 90.06 139 GLY A N 1
ATOM 1155 C CA . GLY A 1 139 ? -9.604 -2.403 12.576 1.00 90.06 139 GLY A CA 1
ATOM 1156 C C . GLY A 1 139 ? -8.756 -3.678 12.678 1.00 90.06 139 GLY A C 1
ATOM 1157 O O . GLY A 1 139 ? -8.248 -3.975 13.757 1.00 90.06 139 GLY A O 1
ATOM 1158 N N . ASP A 1 140 ? -8.576 -4.411 11.576 1.00 90.88 140 ASP A N 1
ATOM 1159 C CA . ASP A 1 140 ? -7.728 -5.598 11.505 1.00 90.88 140 ASP A CA 1
ATOM 1160 C C . ASP A 1 140 ? -6.343 -5.201 10.985 1.00 90.88 140 ASP A C 1
ATOM 1162 O O . ASP A 1 140 ? -6.155 -4.962 9.794 1.00 90.88 140 ASP A O 1
ATOM 1166 N N . PHE A 1 141 ? -5.371 -5.113 11.894 1.00 89.12 141 PHE A N 1
ATOM 1167 C CA . PHE A 1 141 ? -3.999 -4.709 11.574 1.00 89.12 141 PHE A CA 1
ATOM 1168 C C . PHE A 1 141 ? -3.208 -5.763 10.786 1.00 89.12 141 PHE A C 1
ATOM 1170 O O . PHE A 1 141 ? -2.128 -5.446 10.284 1.00 89.12 141 PHE A O 1
ATOM 1177 N N . ASP A 1 142 ? -3.728 -6.986 10.665 1.00 87.81 142 ASP A N 1
ATOM 1178 C CA . ASP A 1 142 ? -3.113 -8.045 9.867 1.00 87.81 142 ASP A CA 1
ATOM 1179 C C . ASP A 1 142 ? -3.639 -8.042 8.416 1.00 87.81 142 ASP A C 1
ATOM 1181 O O . ASP A 1 142 ? -2.976 -8.562 7.509 1.00 87.81 142 ASP A O 1
ATOM 1185 N N . ASP A 1 143 ? -4.783 -7.393 8.160 1.00 91.25 143 ASP A N 1
ATOM 1186 C CA . ASP A 1 143 ? -5.365 -7.248 6.823 1.00 91.25 143 ASP A CA 1
ATOM 1187 C C . ASP A 1 143 ? -4.722 -6.098 6.038 1.00 91.25 143 ASP A C 1
ATOM 1189 O O . ASP A 1 143 ? -5.165 -4.949 6.028 1.00 91.25 143 ASP A O 1
ATOM 1193 N N . ASN A 1 144 ? -3.659 -6.446 5.322 1.00 93.75 144 ASN A N 1
ATOM 1194 C CA . ASN A 1 144 ? -2.870 -5.516 4.522 1.00 93.75 144 ASN A CA 1
ATOM 1195 C C . ASN A 1 144 ? -3.389 -5.337 3.089 1.00 93.75 144 ASN A C 1
ATOM 1197 O O . ASN A 1 144 ? -2.634 -4.922 2.204 1.00 93.75 144 ASN A O 1
ATOM 1201 N N . TRP A 1 145 ? -4.656 -5.659 2.820 1.00 95.75 145 TRP A N 1
ATOM 1202 C CA . TRP A 1 145 ? -5.260 -5.346 1.532 1.00 95.75 145 TRP A CA 1
ATOM 1203 C C . TRP A 1 145 ? -5.368 -3.830 1.348 1.00 95.75 145 TRP A C 1
ATOM 1205 O O . TRP A 1 145 ? -5.946 -3.130 2.173 1.00 95.75 145 TRP A O 1
ATOM 1215 N N . TYR A 1 146 ? -4.820 -3.311 0.248 1.00 97.00 146 TYR A N 1
ATOM 1216 C CA . TYR A 1 146 ? -4.663 -1.869 0.024 1.00 97.00 146 TYR A CA 1
ATOM 1217 C C . TYR A 1 146 ? -5.951 -1.053 0.211 1.00 97.00 146 TYR A C 1
ATOM 1219 O O . TYR A 1 146 ? -5.888 0.031 0.780 1.00 97.00 146 TYR A O 1
ATOM 1227 N N . LYS A 1 147 ? -7.120 -1.579 -0.184 1.00 95.88 147 LYS A N 1
ATOM 1228 C CA . LYS A 1 147 ? -8.411 -0.885 -0.015 1.00 95.88 147 LYS A CA 1
ATOM 1229 C C . LYS A 1 147 ? -8.900 -0.810 1.423 1.00 95.88 147 LYS A C 1
ATOM 1231 O O . LYS A 1 147 ? -9.816 -0.044 1.696 1.00 95.88 147 LYS A O 1
ATOM 1236 N N . ASN A 1 148 ? -8.291 -1.548 2.344 1.00 96.31 148 ASN A N 1
ATOM 1237 C CA . ASN A 1 148 ? -8.529 -1.413 3.779 1.00 96.31 148 ASN A CA 1
ATOM 1238 C C . ASN A 1 148 ? -7.580 -0.411 4.437 1.00 96.31 148 ASN A C 1
ATOM 1240 O O . ASN A 1 148 ? -7.770 -0.081 5.606 1.00 96.31 148 ASN A O 1
ATOM 1244 N N . LEU A 1 149 ? -6.605 0.121 3.697 1.00 97.06 149 LEU A N 1
ATOM 1245 C CA . LEU A 1 149 ? -5.626 1.071 4.203 1.00 97.06 149 LEU A CA 1
ATOM 1246 C C . LEU A 1 149 ? -6.002 2.509 3.836 1.00 97.06 149 LEU A C 1
ATOM 1248 O O . LEU A 1 149 ? -6.584 2.779 2.787 1.00 97.06 149 LEU A O 1
ATOM 1252 N N . ILE A 1 150 ? -5.619 3.452 4.694 1.00 97.00 150 ILE A N 1
ATOM 1253 C CA . ILE A 1 150 ? -5.771 4.890 4.455 1.00 97.00 150 ILE A CA 1
ATOM 1254 C C . ILE A 1 150 ? -4.593 5.664 5.051 1.00 97.00 150 ILE A C 1
ATOM 1256 O O . ILE A 1 150 ? -4.127 5.362 6.154 1.00 97.00 150 ILE A O 1
ATOM 1260 N N . TYR A 1 151 ? -4.093 6.671 4.331 1.00 97.69 151 TYR A N 1
ATOM 1261 C CA . TYR A 1 151 ? -3.065 7.566 4.856 1.00 97.69 151 TYR A CA 1
ATOM 1262 C C . TYR A 1 151 ? -3.674 8.593 5.795 1.00 97.69 151 TYR A C 1
ATOM 1264 O O . TYR A 1 151 ? -4.450 9.414 5.348 1.00 97.69 151 TYR A O 1
ATOM 1272 N N . VAL A 1 152 ? -3.235 8.660 7.048 1.00 97.00 152 VAL A N 1
ATOM 1273 C CA . VAL A 1 152 ? -3.715 9.615 8.057 1.00 97.00 152 VAL A CA 1
ATOM 1274 C C . VAL A 1 152 ? -2.598 10.537 8.559 1.00 97.00 152 VAL A C 1
ATOM 1276 O O . VAL A 1 152 ? -1.397 10.282 8.372 1.00 97.00 152 VAL A O 1
ATOM 1279 N N . THR A 1 153 ? -2.972 11.646 9.203 1.00 96.44 153 THR A N 1
ATOM 1280 C CA . THR A 1 153 ? -1.998 12.484 9.918 1.00 96.44 153 THR A CA 1
ATOM 1281 C C . THR A 1 153 ? -1.545 11.794 11.207 1.00 96.44 153 THR A C 1
ATOM 1283 O O . THR A 1 153 ? -2.212 10.900 11.726 1.00 96.44 153 THR A O 1
ATOM 1286 N N . GLY A 1 154 ? -0.415 12.225 11.774 1.00 96.12 154 GLY A N 1
ATOM 1287 C CA . GLY A 1 154 ? 0.032 11.702 13.071 1.00 96.12 154 GLY A CA 1
ATOM 1288 C C . GLY A 1 154 ? -0.967 11.969 14.206 1.00 96.12 154 GLY A C 1
ATOM 1289 O O . GLY A 1 154 ? -1.115 11.134 15.094 1.00 96.12 154 GLY A O 1
ATOM 1290 N N . LYS A 1 155 ? -1.682 13.102 14.156 1.00 96.19 155 LYS A N 1
ATOM 1291 C CA . LYS A 1 155 ? -2.718 13.456 15.135 1.00 96.19 155 LYS A CA 1
ATOM 1292 C C . LYS A 1 155 ? -3.935 12.542 15.002 1.00 96.19 155 LYS A C 1
ATOM 1294 O O . LYS A 1 155 ? -4.399 12.006 16.005 1.00 96.19 155 LYS A O 1
ATOM 1299 N N . ASP A 1 156 ? -4.405 12.334 13.776 1.00 96.69 156 ASP A N 1
ATOM 1300 C CA . ASP A 1 156 ? -5.562 11.478 13.509 1.0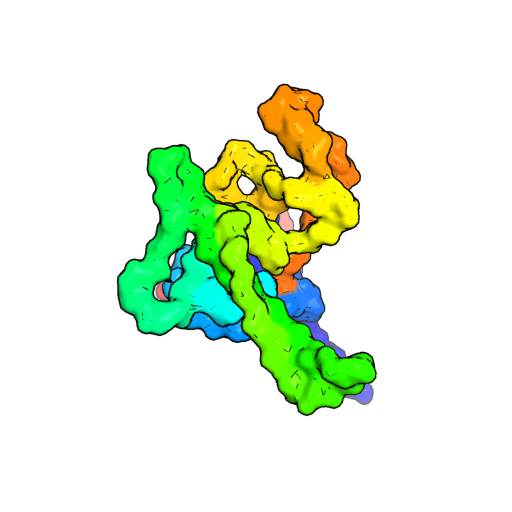0 96.69 156 ASP A CA 1
ATOM 1301 C C . ASP A 1 156 ? -5.267 10.031 13.882 1.00 96.69 156 ASP A C 1
ATOM 1303 O O . ASP A 1 156 ? -6.086 9.406 14.535 1.00 96.69 156 ASP A O 1
ATOM 1307 N N . PHE A 1 157 ? -4.064 9.529 13.584 1.00 96.25 157 PHE A N 1
ATOM 1308 C CA . PHE A 1 157 ? -3.641 8.193 14.007 1.00 96.25 157 PHE A CA 1
ATOM 1309 C C . PHE A 1 157 ? -3.761 7.995 15.526 1.00 96.25 157 PHE A C 1
ATOM 1311 O O . PHE A 1 157 ? -4.239 6.961 15.985 1.00 96.25 157 PHE A O 1
ATOM 1318 N N . ILE A 1 158 ? -3.340 8.987 16.322 1.00 96.62 158 ILE A N 1
ATOM 1319 C CA . ILE A 1 158 ? -3.451 8.934 17.787 1.00 96.62 158 ILE A CA 1
ATOM 1320 C C . ILE A 1 158 ? -4.920 8.965 18.223 1.00 96.62 158 ILE A C 1
ATOM 1322 O O . ILE A 1 158 ? -5.292 8.233 19.136 1.00 96.62 158 ILE A O 1
ATOM 1326 N N . ASN A 1 159 ? -5.748 9.793 17.584 1.00 97.19 159 ASN A N 1
ATOM 1327 C CA . ASN A 1 159 ? -7.169 9.902 17.910 1.00 97.19 159 ASN A CA 1
ATOM 1328 C C . ASN A 1 159 ? -7.955 8.638 17.533 1.00 97.19 159 ASN A C 1
ATOM 1330 O O . ASN A 1 159 ? -8.764 8.193 18.339 1.00 97.19 159 ASN A O 1
ATOM 1334 N N . LEU A 1 160 ? -7.677 8.050 16.366 1.00 96.19 160 LEU A N 1
ATOM 1335 C CA . LEU A 1 160 ? -8.242 6.780 15.904 1.00 96.19 160 LEU A CA 1
ATOM 1336 C C . LEU A 1 160 ? -7.860 5.645 16.852 1.00 96.19 160 LEU A C 1
ATOM 1338 O O . LEU A 1 160 ? -8.713 4.908 17.320 1.00 96.19 160 LEU A O 1
ATOM 1342 N N . LYS A 1 161 ? -6.577 5.557 17.221 1.00 94.75 161 LYS A N 1
ATOM 1343 C CA . LYS A 1 161 ? -6.090 4.553 18.176 1.00 94.75 161 LYS A CA 1
ATOM 1344 C C . LYS A 1 161 ? -6.698 4.698 19.577 1.00 94.75 161 LYS A C 1
ATOM 1346 O O . LYS A 1 161 ? -6.687 3.740 20.340 1.00 94.75 161 LYS A O 1
ATOM 1351 N N . ALA A 1 162 ? -7.145 5.897 19.936 1.00 96.00 162 ALA A N 1
ATOM 1352 C CA . ALA A 1 162 ? -7.784 6.190 21.214 1.00 96.00 162 ALA A CA 1
ATOM 1353 C C . ALA A 1 162 ? -9.322 6.177 21.131 1.00 96.00 162 ALA A C 1
ATOM 1355 O O . ALA A 1 162 ? -9.956 6.673 22.061 1.00 96.00 162 ALA A O 1
ATOM 1356 N N . ASP A 1 163 ? -9.895 5.702 20.018 1.00 94.94 163 ASP A N 1
ATOM 1357 C CA . ASP A 1 163 ? -11.338 5.657 19.745 1.00 94.94 163 ASP A CA 1
ATOM 1358 C C . ASP A 1 163 ? -12.050 7.013 19.926 1.00 94.94 163 ASP A C 1
ATOM 1360 O O . ASP A 1 163 ? -13.233 7.090 20.248 1.00 94.94 163 ASP A O 1
ATOM 1364 N N . LYS A 1 164 ? -11.319 8.120 19.736 1.00 96.62 164 LYS A N 1
ATOM 1365 C CA . LYS A 1 164 ? -11.864 9.487 19.839 1.00 96.62 164 LYS A CA 1
ATOM 1366 C C . LYS A 1 164 ? -12.559 9.941 18.567 1.00 96.62 164 LYS A C 1
ATOM 1368 O O . LYS A 1 164 ? -13.367 10.860 18.620 1.00 96.62 164 LYS A O 1
ATOM 1373 N N . ILE A 1 165 ? -12.141 9.365 17.448 1.00 96.19 165 ILE A N 1
ATOM 1374 C CA . ILE A 1 165 ? -12.705 9.573 16.121 1.00 96.19 165 ILE A CA 1
ATOM 1375 C C . ILE A 1 165 ? -12.725 8.226 15.408 1.00 96.19 165 ILE A C 1
ATOM 1377 O O . ILE A 1 165 ? -11.927 7.336 15.704 1.00 96.19 165 ILE A O 1
ATOM 1381 N N . THR A 1 166 ? -13.592 8.121 14.423 1.00 95.00 166 THR A N 1
ATOM 1382 C CA . THR A 1 166 ? -13.673 7.051 13.439 1.00 95.00 166 THR A CA 1
ATOM 1383 C C . THR A 1 166 ? -12.998 7.494 12.144 1.00 95.00 166 THR A C 1
ATOM 1385 O O . THR A 1 166 ? -12.782 8.685 11.902 1.00 95.00 166 THR A O 1
ATOM 1388 N N . TRP A 1 167 ? -12.632 6.547 11.281 1.00 93.12 167 TRP A N 1
ATOM 1389 C CA . TRP A 1 167 ? -11.991 6.903 10.014 1.00 93.12 167 TRP A CA 1
ATOM 1390 C C . TRP A 1 167 ? -12.961 7.633 9.070 1.00 93.12 167 TRP A C 1
ATOM 1392 O O . TRP A 1 167 ? -12.522 8.445 8.260 1.00 93.12 167 TRP A O 1
ATOM 1402 N N . GLN A 1 168 ? -14.270 7.405 9.211 1.00 94.12 168 GLN A N 1
ATOM 1403 C CA . GLN A 1 168 ? -15.321 8.091 8.460 1.00 94.12 168 GLN A CA 1
ATOM 1404 C C . GLN A 1 168 ? -15.372 9.594 8.782 1.00 94.12 168 GLN A C 1
ATOM 1406 O O . GLN A 1 168 ? -15.678 10.405 7.911 1.00 94.12 168 GLN A O 1
ATOM 1411 N N . GLU A 1 169 ? -15.011 9.990 10.006 1.00 94.44 169 GLU A N 1
ATOM 1412 C CA . GLU A 1 169 ? -14.977 11.398 10.431 1.00 94.44 169 GLU A CA 1
ATOM 1413 C C . GLU A 1 169 ? -13.800 12.185 9.832 1.00 94.44 169 GLU A C 1
ATOM 1415 O O . GLU A 1 169 ? -13.785 13.417 9.875 1.00 94.44 169 GLU A O 1
ATOM 1420 N N . LEU A 1 170 ? -12.829 11.509 9.207 1.00 91.38 170 LEU A N 1
ATOM 1421 C CA . LEU A 1 170 ? -11.672 12.157 8.586 1.00 91.38 170 LEU A CA 1
ATOM 1422 C C . LEU A 1 170 ? -12.036 13.034 7.376 1.00 91.38 170 LEU A C 1
ATOM 1424 O O . LEU A 1 170 ? -11.236 13.887 6.992 1.00 91.38 170 LEU A O 1
ATOM 1428 N N . SER A 1 171 ? -13.238 12.867 6.814 1.00 88.44 171 SER A N 1
ATOM 1429 C CA . SER A 1 171 ? -13.813 13.739 5.778 1.00 88.44 171 SER A CA 1
ATOM 1430 C C . SER A 1 171 ? -12.970 13.858 4.493 1.00 88.44 171 SER A C 1
ATOM 1432 O O . SER A 1 171 ? -12.930 14.916 3.866 1.00 88.44 171 SER A O 1
ATOM 1434 N N . TYR A 1 172 ? -12.278 12.787 4.092 1.00 90.25 172 TYR A N 1
ATOM 1435 C CA . TYR A 1 172 ? -11.676 12.655 2.760 1.00 90.25 172 TYR A CA 1
ATOM 1436 C C . TYR A 1 172 ? -11.707 11.200 2.292 1.00 90.25 172 TYR A C 1
ATOM 1438 O O . TYR A 1 172 ? -11.731 10.274 3.102 1.00 90.25 172 TYR A O 1
ATOM 1446 N N . GLU A 1 173 ? -11.658 11.017 0.977 1.00 91.56 173 GLU A N 1
ATOM 1447 C CA . GLU A 1 173 ? -11.559 9.709 0.338 1.00 91.56 173 GLU A CA 1
ATOM 1448 C C . GLU A 1 173 ? -10.100 9.405 -0.010 1.00 91.56 173 GLU A C 1
ATOM 1450 O O . GLU A 1 173 ? -9.345 10.278 -0.444 1.00 91.56 173 GLU A O 1
ATOM 1455 N N . GLN A 1 174 ? -9.682 8.161 0.213 1.00 95.81 174 GLN A N 1
ATOM 1456 C CA . GLN A 1 174 ? -8.355 7.699 -0.168 1.00 95.81 174 GLN A CA 1
ATOM 1457 C C . GLN A 1 174 ? -8.356 7.318 -1.647 1.00 95.81 174 GLN A C 1
ATOM 1459 O O . GLN A 1 174 ? -9.025 6.370 -2.043 1.00 95.81 174 GLN A O 1
ATOM 1464 N N . GLU A 1 175 ? -7.555 8.002 -2.462 1.00 95.56 175 GLU A N 1
ATOM 1465 C CA . GLU A 1 175 ? -7.301 7.550 -3.830 1.00 95.56 175 GLU A CA 1
ATOM 1466 C C . GLU A 1 175 ? -6.291 6.396 -3.858 1.00 95.56 175 GLU A C 1
ATOM 1468 O O . GLU A 1 175 ? -5.243 6.442 -3.199 1.00 95.56 175 GLU A O 1
ATOM 1473 N N . TYR A 1 176 ? -6.572 5.396 -4.691 1.00 96.00 176 TYR A N 1
ATOM 1474 C CA . TYR A 1 176 ? -5.704 4.241 -4.902 1.00 96.00 176 TYR A CA 1
ATOM 1475 C C . TYR A 1 176 ? -5.044 4.279 -6.279 1.00 96.00 176 TYR A C 1
ATOM 1477 O O . TYR A 1 176 ? -5.529 4.910 -7.218 1.00 96.00 176 TYR A O 1
ATOM 1485 N N . ILE A 1 177 ? -3.906 3.605 -6.381 1.00 95.50 177 ILE A N 1
ATOM 1486 C CA . ILE A 1 177 ? -3.168 3.387 -7.618 1.00 95.50 177 ILE A CA 1
ATOM 1487 C C . ILE A 1 177 ? -3.490 1.971 -8.076 1.00 95.50 177 ILE A C 1
ATOM 1489 O O . ILE A 1 177 ? -3.050 0.994 -7.467 1.00 95.50 177 ILE A O 1
ATOM 1493 N N . GLU A 1 178 ? -4.272 1.874 -9.144 1.00 93.56 178 GLU A N 1
ATOM 1494 C CA . GLU A 1 178 ? -4.649 0.601 -9.743 1.00 93.56 178 GLU A CA 1
ATOM 1495 C C . GLU A 1 178 ? -3.625 0.202 -10.810 1.00 93.56 178 GLU A C 1
ATOM 1497 O O . GLU A 1 178 ? -3.123 1.036 -11.569 1.00 93.56 178 GLU A O 1
ATOM 1502 N N . TYR A 1 179 ? -3.307 -1.088 -10.865 1.00 92.38 179 TYR A N 1
ATOM 1503 C CA . TYR A 1 179 ? -2.347 -1.637 -11.816 1.00 92.38 179 TYR A CA 1
ATOM 1504 C C . TYR A 1 179 ? -3.024 -2.629 -12.752 1.00 92.38 179 TYR A C 1
ATOM 1506 O O . TYR A 1 179 ? -3.973 -3.327 -12.379 1.00 92.38 179 TYR A O 1
ATOM 1514 N N . VAL A 1 180 ? -2.482 -2.743 -13.963 1.00 86.88 180 VAL A N 1
ATOM 1515 C CA . VAL A 1 180 ? -2.889 -3.791 -14.900 1.00 86.88 180 VAL A CA 1
ATOM 1516 C C . VAL A 1 180 ? -2.644 -5.154 -14.248 1.00 86.88 180 VAL A C 1
ATOM 1518 O O . VAL A 1 180 ? -1.519 -5.474 -13.857 1.00 86.88 180 VAL A O 1
ATOM 1521 N N . ASN A 1 181 ? -3.704 -5.946 -14.098 1.00 80.38 181 ASN A N 1
ATOM 1522 C CA . ASN A 1 181 ? -3.668 -7.237 -13.426 1.00 80.38 181 ASN A CA 1
ATOM 1523 C C . ASN A 1 181 ? -3.745 -8.380 -14.442 1.00 80.38 181 ASN A C 1
ATOM 1525 O O . ASN A 1 181 ? -4.211 -8.225 -15.568 1.00 80.38 181 ASN A O 1
ATOM 1529 N N . ASN A 1 182 ? -3.267 -9.554 -14.032 1.00 67.69 182 ASN A N 1
ATOM 1530 C CA . ASN A 1 182 ? -3.361 -10.773 -14.833 1.00 67.69 182 ASN A CA 1
ATOM 1531 C C . ASN A 1 182 ? -4.617 -11.565 -14.466 1.00 67.69 182 ASN A C 1
ATOM 1533 O O . ASN A 1 182 ? -4.551 -12.798 -14.375 1.00 67.69 182 ASN A O 1
ATOM 1537 N N . ALA A 1 183 ? -5.742 -10.885 -14.211 1.00 63.84 183 ALA A N 1
ATOM 1538 C CA . ALA A 1 183 ? -6.986 -11.580 -13.941 1.00 63.84 183 ALA A CA 1
ATOM 1539 C C . ALA A 1 183 ? -7.229 -12.574 -15.075 1.00 63.84 183 ALA A C 1
ATOM 1541 O O . ALA A 1 183 ? -7.241 -12.196 -16.245 1.00 63.84 183 ALA A O 1
ATOM 1542 N N . LYS A 1 184 ? -7.265 -13.873 -14.737 1.00 53.25 184 LYS A N 1
ATOM 1543 C CA . LYS A 1 184 ? -7.178 -14.952 -15.726 1.00 53.25 184 LYS A CA 1
ATOM 1544 C C . LYS A 1 184 ? -8.230 -14.720 -16.805 1.00 53.25 184 LYS A C 1
ATOM 1546 O O . LYS A 1 184 ? -9.419 -14.911 -16.554 1.00 53.25 184 LYS A O 1
ATOM 1551 N N . ASN A 1 185 ? -7.756 -14.351 -17.996 1.00 53.66 185 ASN A N 1
ATOM 1552 C CA . ASN A 1 185 ? -8.583 -13.881 -19.103 1.00 53.66 185 ASN A CA 1
ATOM 1553 C C . ASN A 1 185 ? -9.790 -14.786 -19.376 1.00 53.66 185 ASN A C 1
ATOM 1555 O O . ASN A 1 185 ? -10.837 -14.278 -19.720 1.00 53.66 185 ASN A O 1
ATOM 1559 N N . GLN A 1 186 ? -9.699 -16.104 -19.181 1.00 55.31 186 GLN A N 1
ATOM 1560 C CA . GLN A 1 186 ? -10.806 -17.017 -19.491 1.00 55.31 186 GLN A CA 1
ATOM 1561 C C . GLN A 1 186 ? -12.026 -16.881 -18.565 1.00 55.31 186 GLN A C 1
ATOM 1563 O O . GLN A 1 186 ? -13.136 -16.726 -19.065 1.00 55.31 186 GLN A O 1
ATOM 1568 N N . ALA A 1 187 ? -11.844 -16.871 -17.239 1.00 54.12 187 ALA A N 1
ATOM 1569 C CA . ALA A 1 187 ? -12.962 -16.672 -16.306 1.00 54.12 187 ALA A CA 1
ATOM 1570 C C . ALA A 1 187 ? -13.518 -15.239 -16.398 1.00 54.12 187 ALA A C 1
ATOM 1572 O O . ALA A 1 187 ? -14.719 -15.019 -16.267 1.00 54.12 187 ALA A O 1
ATOM 1573 N N . MET A 1 188 ? -12.642 -14.272 -16.694 1.00 57.28 188 MET A N 1
ATOM 1574 C CA . MET A 1 188 ? -13.014 -12.867 -16.866 1.00 57.28 188 MET A CA 1
ATOM 1575 C C . MET A 1 188 ? -13.739 -12.591 -18.184 1.00 57.28 188 MET A C 1
ATOM 1577 O O . MET A 1 188 ? -14.654 -11.780 -18.198 1.00 57.28 188 MET A O 1
ATOM 1581 N N . ILE A 1 189 ? -13.358 -13.255 -19.281 1.00 58.88 189 ILE A N 1
ATOM 1582 C CA . ILE A 1 189 ? -14.076 -13.209 -20.562 1.00 58.88 189 ILE A CA 1
ATOM 1583 C C . ILE A 1 189 ? -15.453 -13.836 -20.378 1.00 58.88 189 ILE A C 1
ATOM 1585 O O . ILE A 1 189 ? -16.433 -13.248 -20.821 1.00 58.88 189 ILE A O 1
ATOM 1589 N N . ALA A 1 190 ? -15.545 -14.978 -19.685 1.00 60.03 190 ALA A N 1
ATOM 1590 C CA . ALA A 1 190 ? -16.829 -15.589 -19.364 1.00 60.03 190 ALA A CA 1
ATOM 1591 C C . ALA A 1 190 ? -17.708 -14.612 -18.566 1.00 60.03 190 ALA A C 1
ATOM 1593 O O . ALA A 1 190 ? -18.806 -14.285 -19.010 1.00 60.03 190 ALA A O 1
ATOM 1594 N N . TYR A 1 191 ? -17.193 -14.030 -17.479 1.00 60.59 191 TYR A N 1
ATOM 1595 C CA . TYR A 1 191 ? -17.926 -13.029 -16.703 1.00 60.59 191 TYR A CA 1
ATOM 1596 C C . TYR A 1 191 ? -18.292 -11.780 -17.520 1.00 60.59 191 TYR A C 1
ATOM 1598 O O . TYR A 1 191 ? -19.437 -11.342 -17.492 1.00 60.59 191 TYR A O 1
ATOM 1606 N N . GLY A 1 192 ? -17.349 -11.205 -18.267 1.00 60.25 192 GLY A N 1
ATOM 1607 C CA . GLY A 1 192 ? -17.579 -10.019 -19.092 1.00 60.25 192 GLY A CA 1
ATOM 1608 C C . GLY A 1 192 ? -18.616 -10.276 -20.182 1.00 60.25 192 GLY A C 1
ATOM 1609 O O . GLY A 1 192 ? -19.479 -9.432 -20.412 1.00 60.25 192 GLY A O 1
ATOM 1610 N N . SER A 1 193 ? -18.602 -11.470 -20.782 1.00 60.91 193 SER A N 1
ATOM 1611 C CA . SER A 1 193 ? -19.618 -11.920 -21.739 1.00 60.91 193 SER A CA 1
ATOM 1612 C C . SER A 1 193 ? -20.996 -12.098 -21.094 1.00 60.91 193 SER A C 1
ATOM 1614 O O . SER A 1 193 ? -22.002 -11.773 -21.715 1.00 60.91 193 SER A O 1
ATOM 1616 N N . ILE A 1 194 ? -21.057 -12.545 -19.835 1.00 62.28 194 ILE A N 1
ATOM 1617 C CA . ILE A 1 194 ? -22.305 -12.661 -19.070 1.00 62.28 194 ILE A CA 1
ATOM 1618 C C . ILE A 1 194 ? -22.825 -11.264 -18.699 1.00 62.28 194 ILE A C 1
ATOM 1620 O O . ILE A 1 194 ? -23.963 -10.931 -19.007 1.00 62.28 194 ILE A O 1
ATOM 1624 N N . SER A 1 195 ? -21.984 -10.401 -18.126 1.00 57.84 195 SER A N 1
ATOM 1625 C CA . SER A 1 195 ? -22.329 -9.023 -17.738 1.00 57.84 195 SER A CA 1
ATOM 1626 C C . SER A 1 195 ? -22.855 -8.196 -18.916 1.00 57.84 195 SER A C 1
ATOM 1628 O O . SER A 1 195 ? -23.884 -7.530 -18.803 1.00 57.84 195 SER A O 1
ATOM 1630 N N . SER A 1 196 ? -22.193 -8.272 -20.074 1.00 60.72 196 SER A N 1
ATOM 1631 C CA . SER A 1 196 ? -22.617 -7.551 -21.283 1.00 60.72 196 SER A CA 1
ATOM 1632 C C . SER A 1 196 ? -23.952 -8.053 -21.845 1.00 60.72 196 SER A C 1
ATOM 1634 O O . SER A 1 196 ? -24.743 -7.23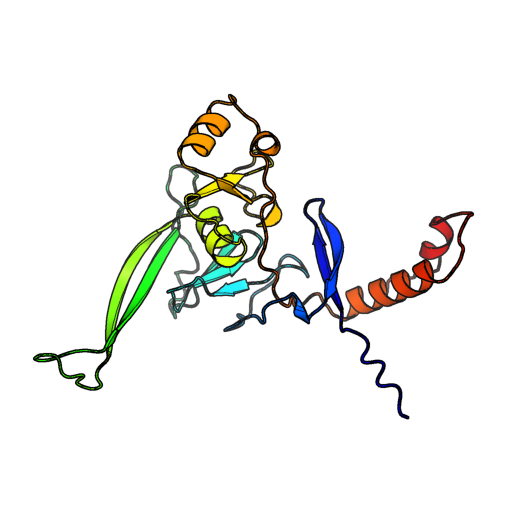4 -22.306 1.00 60.72 196 SER A O 1
ATOM 1636 N N . ARG A 1 197 ? -24.260 -9.354 -21.727 1.00 58.41 197 ARG A N 1
ATOM 1637 C CA . ARG A 1 197 ? -25.601 -9.890 -22.031 1.00 58.41 197 ARG A CA 1
ATOM 1638 C C . ARG A 1 197 ? -26.654 -9.357 -21.057 1.00 58.41 197 ARG A C 1
ATOM 1640 O O . ARG A 1 197 ? -27.723 -8.937 -21.479 1.00 58.41 197 ARG A O 1
ATOM 1647 N N . CYS A 1 198 ? -26.329 -9.299 -19.767 1.00 56.38 198 CYS A N 1
ATOM 1648 C CA . CYS A 1 198 ? -27.266 -8.878 -18.724 1.00 56.38 198 CYS A CA 1
ATOM 1649 C C . CYS A 1 198 ? -27.563 -7.368 -18.710 1.00 56.38 198 CYS A C 1
ATOM 1651 O O . CYS A 1 198 ? -28.623 -6.967 -18.242 1.00 56.38 198 CYS A O 1
ATOM 1653 N N . LYS A 1 199 ? -26.647 -6.519 -19.197 1.00 55.50 199 LYS A N 1
ATOM 1654 C CA . LYS A 1 199 ? -26.819 -5.052 -19.233 1.00 55.50 199 LYS A CA 1
ATOM 1655 C C . LYS A 1 199 ? -27.660 -4.551 -20.423 1.00 55.50 199 LYS A C 1
ATOM 1657 O O . LYS A 1 199 ? -28.007 -3.374 -20.444 1.00 55.50 199 LYS A O 1
ATOM 1662 N N . GLY A 1 200 ? -27.958 -5.403 -21.410 1.00 50.25 200 GLY A N 1
ATOM 1663 C CA . GLY A 1 200 ? -28.641 -5.021 -22.655 1.00 50.25 200 GLY A CA 1
ATOM 1664 C C . GLY A 1 200 ? -30.156 -5.244 -22.686 1.00 50.25 200 GLY A C 1
ATOM 1665 O O . GLY A 1 200 ? -30.824 -4.726 -23.579 1.00 50.25 200 GLY A O 1
ATOM 1666 N N . GLU A 1 201 ? -30.717 -5.987 -21.733 1.00 48.31 201 GLU A N 1
ATOM 1667 C CA . GLU A 1 201 ? -32.136 -6.342 -21.734 1.00 48.31 201 GLU A CA 1
ATOM 1668 C C . GLU A 1 201 ? -32.857 -5.690 -20.553 1.00 48.31 201 GLU A C 1
ATOM 1670 O O . GLU A 1 201 ? -32.361 -5.688 -19.426 1.00 48.31 201 GLU A O 1
ATOM 1675 N N . ASN A 1 202 ? -34.044 -5.132 -20.816 1.00 49.06 202 ASN A N 1
ATOM 1676 C CA . ASN A 1 202 ? -34.998 -4.666 -19.808 1.00 49.06 202 ASN A CA 1
ATOM 1677 C C . ASN A 1 202 ? -35.496 -5.856 -18.964 1.00 49.06 202 ASN A C 1
ATOM 1679 O O . ASN A 1 202 ? -36.656 -6.252 -19.051 1.00 49.06 202 ASN A O 1
ATOM 1683 N N . ASN A 1 203 ? -34.622 -6.453 -18.156 1.00 49.31 203 ASN A N 1
ATOM 1684 C CA . ASN A 1 203 ? -34.927 -7.626 -17.347 1.00 49.31 203 ASN A CA 1
ATOM 1685 C C . ASN A 1 203 ? -35.568 -7.187 -16.031 1.00 49.31 203 ASN A C 1
ATOM 1687 O O . ASN A 1 203 ? -35.004 -7.311 -14.947 1.00 49.31 203 ASN A O 1
ATOM 1691 N N . SER A 1 204 ? -36.786 -6.661 -16.157 1.00 46.75 204 SER A N 1
ATOM 1692 C CA . SER A 1 204 ? -37.634 -6.197 -15.062 1.00 46.75 204 SER A CA 1
ATOM 1693 C C . SER A 1 204 ? -38.293 -7.318 -14.249 1.00 46.75 204 SER A C 1
ATOM 1695 O O . SER A 1 204 ? -39.128 -7.003 -13.409 1.00 46.75 204 SER A O 1
ATOM 1697 N N . GLU A 1 205 ? -37.967 -8.603 -14.451 1.00 46.22 205 GLU A N 1
ATOM 1698 C CA . GLU A 1 205 ? -38.720 -9.683 -13.782 1.00 46.22 205 GLU A CA 1
ATOM 1699 C C . GLU A 1 205 ? -37.928 -10.820 -13.126 1.00 46.22 205 GLU A C 1
ATOM 1701 O O . GLU A 1 205 ? -38.530 -11.574 -12.369 1.00 46.22 205 GLU A O 1
ATOM 1706 N N . SER A 1 206 ? -36.614 -10.973 -13.311 1.00 48.38 206 SER A N 1
ATOM 1707 C CA . SER A 1 206 ? -35.766 -11.703 -12.342 1.00 48.38 206 SER A CA 1
ATOM 1708 C C . SER A 1 206 ? -34.326 -11.813 -12.822 1.00 48.38 206 SER A C 1
ATOM 1710 O O . SER A 1 206 ? -34.031 -12.476 -13.812 1.00 48.38 206 SER A O 1
ATOM 1712 N N . ALA A 1 207 ? -33.402 -11.263 -12.037 1.00 46.44 207 ALA A N 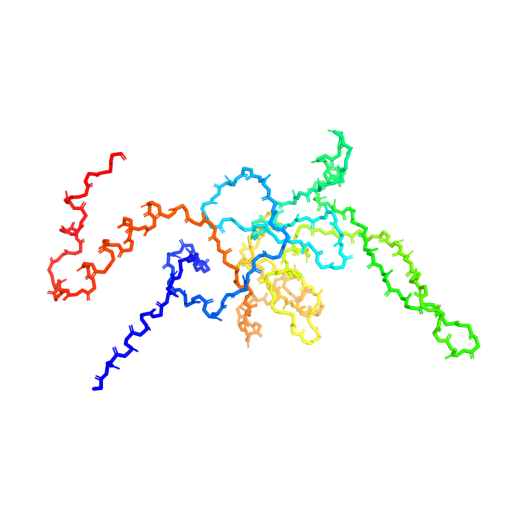1
ATOM 1713 C CA . ALA A 1 207 ? -31.963 -11.453 -12.221 1.00 46.44 207 ALA A CA 1
ATOM 1714 C C . ALA A 1 207 ? -31.528 -12.935 -12.153 1.00 46.44 207 ALA A C 1
ATOM 1716 O O . ALA A 1 207 ? -30.426 -13.262 -12.578 1.00 46.44 207 ALA A O 1
ATOM 1717 N N . HIS A 1 208 ? -32.386 -13.832 -11.648 1.00 47.09 208 HIS A N 1
ATOM 1718 C CA . HIS A 1 208 ? -32.121 -15.269 -11.544 1.00 47.09 208 HIS A CA 1
ATOM 1719 C C . HIS A 1 208 ? -32.015 -15.981 -12.904 1.00 47.09 208 HIS A C 1
ATOM 1721 O O . HIS A 1 208 ? -31.142 -16.828 -13.054 1.00 47.09 208 HIS A O 1
ATOM 1727 N N . LYS A 1 209 ? -32.784 -15.578 -13.929 1.00 51.88 209 LYS A N 1
ATOM 1728 C CA . LYS A 1 209 ? -32.751 -16.231 -15.256 1.00 51.88 209 LYS A CA 1
ATOM 1729 C C . LYS A 1 209 ? -31.424 -16.072 -16.009 1.00 51.88 209 LYS A C 1
ATOM 1731 O O . LYS A 1 209 ? -31.128 -16.867 -16.887 1.00 51.88 209 LYS A O 1
ATOM 1736 N N . CYS A 1 210 ? -30.609 -15.076 -15.666 1.00 51.19 210 CYS A N 1
ATOM 1737 C CA . CYS A 1 210 ? -29.305 -14.865 -16.301 1.00 51.19 210 CYS A CA 1
ATOM 1738 C C . CYS A 1 210 ? -28.227 -15.872 -15.856 1.00 51.19 210 CYS A C 1
ATOM 1740 O O . CYS A 1 210 ? -27.175 -15.943 -16.490 1.00 51.19 210 CYS A O 1
ATOM 1742 N N . TYR A 1 211 ? -28.459 -16.608 -14.763 1.00 49.44 211 TYR A N 1
ATOM 1743 C CA . TYR A 1 211 ? -27.483 -17.529 -14.170 1.00 49.44 211 TYR A CA 1
ATOM 1744 C C . TYR A 1 211 ? -27.779 -19.006 -14.458 1.00 49.44 211 TYR A C 1
ATOM 1746 O O . TYR A 1 211 ? -26.857 -19.815 -14.391 1.00 49.44 211 TYR A O 1
ATOM 1754 N N . ASP A 1 212 ? -29.024 -19.352 -14.803 1.00 51.44 212 ASP A N 1
ATOM 1755 C CA . ASP A 1 212 ? -29.469 -20.746 -14.945 1.00 51.44 212 ASP A CA 1
ATOM 1756 C C . ASP A 1 212 ? -28.883 -21.459 -16.185 1.00 51.44 212 ASP A C 1
ATOM 1758 O O . ASP A 1 212 ? -28.754 -22.680 -16.180 1.00 51.44 212 ASP A O 1
ATOM 1762 N N . ASP A 1 213 ? -28.454 -20.712 -17.211 1.00 48.81 213 ASP A N 1
ATOM 1763 C CA . ASP A 1 213 ? -27.934 -21.269 -18.475 1.00 48.81 213 ASP A CA 1
ATOM 1764 C C . ASP A 1 213 ? -26.397 -21.420 -18.519 1.00 48.81 213 ASP A C 1
ATOM 1766 O O . ASP A 1 213 ? -25.827 -21.748 -19.565 1.00 48.81 213 ASP A O 1
ATOM 1770 N N . VAL A 1 214 ? -25.687 -21.154 -17.417 1.00 47.28 214 VAL A N 1
ATOM 1771 C CA . VAL A 1 214 ? -24.215 -21.195 -17.397 1.00 47.28 214 VAL A CA 1
ATOM 1772 C C . VAL A 1 214 ? -23.717 -22.492 -16.759 1.00 47.28 214 VAL A C 1
ATOM 1774 O O . VAL A 1 214 ? -23.541 -22.580 -15.545 1.00 47.28 214 VAL A O 1
ATOM 1777 N N . GLU A 1 215 ? -23.402 -23.492 -17.585 1.00 40.12 215 GLU A N 1
ATOM 1778 C CA . GLU A 1 215 ? -22.540 -24.602 -17.164 1.00 40.12 215 GLU A CA 1
ATOM 1779 C C . GLU A 1 215 ? -21.088 -24.110 -17.061 1.00 40.12 215 GLU A C 1
ATOM 1781 O O . GLU A 1 215 ? -20.457 -23.737 -18.053 1.00 40.12 215 GLU A O 1
ATOM 1786 N N . MET A 1 216 ? -20.546 -24.095 -15.840 1.00 35.41 216 MET A N 1
ATOM 1787 C CA . MET A 1 216 ? -19.108 -23.937 -15.628 1.00 35.41 216 MET A CA 1
ATOM 1788 C C . MET A 1 216 ? -18.424 -25.295 -15.814 1.00 35.41 216 MET A C 1
ATOM 1790 O O . MET A 1 216 ? -18.516 -26.152 -14.934 1.00 35.41 216 MET A O 1
ATOM 1794 N N . CYS A 1 217 ? -17.748 -25.472 -16.951 1.00 33.00 217 CYS A N 1
ATOM 1795 C CA . CYS A 1 217 ? -16.862 -26.610 -17.224 1.00 33.00 217 CYS A CA 1
ATOM 1796 C C . CYS A 1 217 ? -15.459 -26.404 -16.638 1.00 33.00 217 CYS A C 1
ATOM 1798 O O . CYS A 1 217 ? -14.906 -25.288 -16.792 1.00 33.00 217 CYS A O 1
#